Protein 3UBD (pdb70)

CATH classification: 3.30.200.20 (+1 more: 1.10.510.10)

Radius of gyration: 19.1 Å; Cα contacts (8 Å, |Δi|>4): 519; chains: 1; bounding box: 52×41×41 Å

InterPro domains:
  IPR000719 Protein kinase domain [PF00069] (68-327)
  IPR000719 Protein kinase domain [PF00069] (422-679)
  IPR000719 Protein kinase domain [PS50011] (68-327)
  IPR000719 Protein kinase domain [PS50011] (422-679)
  IPR000719 Protein kinase domain [SM00220] (68-327)
  IPR000719 Protein kinase domain [SM00220] (422-679)
  IPR000961 AGC-kinase, C-terminal [PS51285] (328-397)
  IPR000961 AGC-kinase, C-terminal [SM00133] (328-389)
  IPR008271 Serine/threonine-protein kinase, active site [PS00108] (189-201)
  IPR008271 Serine/threonine-protein kinase, active site [PS00108] (535-547)
  IPR011009 Protein kinase-like domain superfamily [SSF56112] (66-390)
  IPR011009 Protein kinase-like domain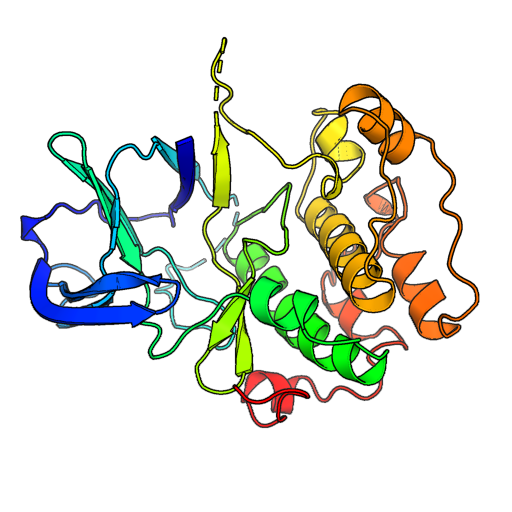 superfamily [SSF56112] (402-717)
  IPR016239 Ribosomal protein S6 kinase II [PIRSF000606] (6-738)
  IPR017441 Protein kinase, ATP binding site [PS00107] (74-100)
  IPR017441 Protein kinase, ATP binding site [PS00107] (428-451)
  IPR017892 Protein kinase, C-terminal [PF00433] (351-387)
  IPR041905 Ribosomal protein S6 kinase alpha-3, C-terminal catalytic domain [cd14176] (402-740)
  IPR041906 Ribosomal S6 kinase, N-terminal catalytic domain [cd05582] (72-388)

B-factor: mean 27.19, std 11.08, range [10.26, 72.31]

Sequence (287 aa):
EIAITHHVKEGHEKADPSQFELLKVLGQGSFGKVFLVKKISGSSDARQLYAMMKVLKKATLKVRDRVDILVEVNHPFIVKLHYAFQTEGKLYLILDFLRGGDLFTRLSKEVMMFTEEDVKFYLAELALALDHLHSLGIIYYRDLKPEENILLDEEGHIKLTDFGLSKEKKAYSFCCGTVEYMAPEVVNRRGHTQSADWWSFGVLMFEMLTGTLPFQGKDRKETMTMILKAKLGMPQFLSPEAQSLLRMMLFKRNPANRLGAGPDGVEEIKRHSFFSTIDWNKLYRREIHPPFKP

Secondary structure (DSSP, 8-state):
-EEEEEEEPTT-----GGGEEEEEEEE-GGG-EEEEEEE-SSTTTT-EEEEEEEESEEEEEEE----PPP---TTEE-EEEEEEETTEEEEEE---TT-EEHHHHHHH----HHHHHHHHHHHHHHHHHHHHTT---SS--GGGEEE-TTS-EEEESSEEEE-----S----GGG--HHHHHTS---THHHHHHHHHHHHHHHHSS-SS--SSHHHHHHHHHHPPP---TTS-HHHHHHHHHHT-SSGGGSTT-STTTHHHHHTSGGGTT--HHHHHTT-S--SS--

GO terms:
  GO:0106310 protein serine kinase activity (F, EXP)
  GO:0002224 toll-like receptor signaling pathway (P, IMP)
  GO:0032496 response to lipopolysaccharide (P, IMP)
  GO:0005515 protein binding (F, IPI)
  GO:0019901 protein kinase binding (F, IPI)
  GO:0004674 protein serine/threonine kinase activity (F, IDA)
  GO:0005654 nucleoplasm (C, TAS)

Nearest PDB structures (foldseek):
  3ubd-assembly1_A  TM=1.003E+00  e=1.188E-61  Mus musculus
  4gue-assembly1_A  TM=1.002E+00  e=1.844E-59  Mus musculus
  4el9-assembly1_A  TM=1.003E+00  e=3.989E-59  Mus musculus
  4l44-assembly1_A  TM=7.548E-01  e=3.518E-30  Homo sapiens
  4ejn-assembly1_A  TM=7.699E-01  e=1.570E-28  Homo sapiens

Foldseek 3Di:
DKEKEAAAFPVADADDPVQKAWDDWDQQVVLGIWTWIAGCDDPRHRDIWIKDKDAPYHYAYHYFPVPDDDDDFPAAKEFRYWDDDPRIIMTTIHDFHNKAFPVVVLVVDQDDLVQLLLQLLSVLVVLVVLVVSRDAAQADDSRQWMAGQQGHIYGYSMDMDDDVDDDSDDHDQLQGALVSLVVPDDGNLRVLLSSLQRSVCSNPVDGQQDDPDSVRSSVCNQDNDTDDDPVDDPQNSVLSVQSSDNPSCRHQLSDPVRSVSVCPGPSNVPDDSVCSSVVNDGRPDRD

Organism: Mus musculus (NCBI:txid10090)

Solvent-accessible surface area: 15047 Å² total; per-residue (Å²): 104,38,0,3,21,7,22,25,84,179,65,47,81,132,7,61,56,88,41,20,79,100,62,120,80,53,77,22,73,66,43,33,124,4,37,22,1,60,3,98,53,45,89,32,44,193,90,73,7,7,21,37,42,44,153,158,9,39,39,20,70,79,126,42,129,177,180,150,117,52,116,126,12,22,0,6,8,9,5,38,15,4,7,91,51,154,60,75,0,34,8,0,22,33,76,16,156,48,8,29,63,6,17,132,22,43,170,127,36,172,14,78,38,139,18,0,47,11,0,0,0,0,0,0,22,0,0,45,53,0,10,91,45,5,1,29,15,89,11,0,12,13,99,2,1,23,14,9,73,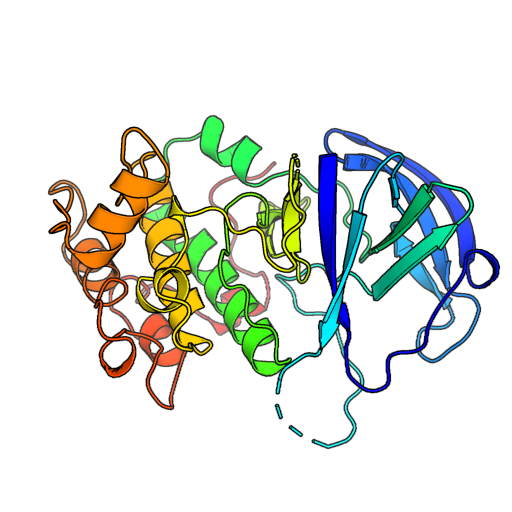84,0,6,0,30,0,3,5,15,16,43,15,164,93,246,167,106,126,85,66,37,7,49,8,28,14,9,0,6,16,8,10,69,168,202,49,57,80,74,8,0,0,4,1,0,0,0,0,2,0,7,47,15,13,34,66,78,44,14,4,85,13,184,85,119,171,67,1,53,70,47,0,61,162,25,194,47,64,34,30,149,145,6,32,102,69,0,27,17,0,0,123,70,0,19,85,80,78,42,84,96,3,28,7,36,25,149,79,17,11,52,51,0,39,159,19,61,1,1,89,105,26,64,41,106,80,0,106,131,70,84,46,143,18,52,61,157,123

Structure (mmCIF, N/CA/C/O backbone):
data_3UBD
#
_entry.id   3UBD
#
_cell.length_a   98.446
_cell.length_b   40.700
_cell.length_c   83.354
_cell.angle_alpha   90.00
_cell.angle_beta   114.54
_cell.angle_gamma   90.00
#
_symmetry.space_group_name_H-M   'C 1 2 1'
#
loop_
_entity.id
_entity.type
_entity.pdbx_description
1 polymer 'Ribosomal protein S6 kinase alpha-3'
2 non-polymer '5,7-dihydroxy-2-(4-hydroxyphenyl)-4-oxo-4H-chromen-3-yl 3,4-di-O-acetyl-6-deoxy-alpha-L-mannopyranoside'
3 water water
#
loop_
_atom_site.group_PDB
_atom_site.id
_atom_site.type_symbol
_atom_site.label_atom_id
_atom_site.label_alt_id
_atom_site.label_comp_id
_atom_site.label_asym_id
_atom_site.label_entity_id
_atom_site.label_seq_id
_atom_site.pdbx_PDB_ins_code
_atom_site.Cartn_x
_atom_site.Cartn_y
_atom_site.Cartn_z
_atom_site.occupancy
_atom_site.B_iso_or_equiv
_atom_site.auth_seq_id
_atom_site.auth_comp_id
_atom_site.auth_asym_id
_atom_site.auth_atom_id
_atom_site.pdbx_PDB_model_num
ATOM 1 N N . GLU A 1 7 ? 23.767 14.201 3.483 1.00 54.37 49 GLU A N 1
ATOM 2 C CA . GLU A 1 7 ? 25.144 14.514 3.843 1.00 43.64 49 GLU A CA 1
ATOM 3 C C . GLU A 1 7 ? 25.444 14.067 5.266 1.00 44.65 49 GLU A C 1
ATOM 4 O O . GLU A 1 7 ? 24.589 14.157 6.147 1.00 45.01 49 GLU A O 1
ATOM 10 N N . ILE A 1 8 ? 26.660 13.587 5.494 1.00 33.72 50 ILE A N 1
ATOM 11 C CA . ILE A 1 8 ? 27.015 13.085 6.813 1.00 32.93 50 ILE A CA 1
ATOM 12 C C . ILE A 1 8 ? 27.616 14.174 7.694 1.00 30.98 50 ILE A C 1
ATOM 13 O O . ILE A 1 8 ? 28.321 15.066 7.220 1.00 31.57 50 ILE A O 1
ATOM 18 N N . ALA A 1 9 ? 27.316 14.090 8.984 1.00 24.02 51 ALA A N 1
ATOM 19 C CA . ALA A 1 9 ? 27.946 14.942 9.974 1.00 24.24 51 ALA A CA 1
ATOM 20 C C . ALA A 1 9 ? 28.653 14.034 10.958 1.00 21.44 51 ALA A C 1
ATOM 21 O O . ALA A 1 9 ? 28.066 13.077 11.454 1.00 23.05 51 ALA A O 1
ATOM 23 N N . ILE A 1 10 ? 29.924 14.327 11.213 1.00 18.36 52 ILE A N 1
ATOM 24 C CA . ILE A 1 10 ? 30.691 13.605 12.218 1.00 18.93 52 ILE A CA 1
ATOM 25 C C . ILE A 1 10 ? 30.800 14.470 13.458 1.00 21.77 52 ILE A C 1
ATOM 26 O O . ILE A 1 10 ? 31.192 15.633 13.363 1.00 21.33 52 ILE A O 1
ATOM 31 N N . THR A 1 11 ? 30.459 13.920 14.619 1.00 18.79 53 THR A N 1
ATOM 32 C CA . THR A 1 11 ? 30.619 14.667 15.869 1.00 17.88 53 THR A CA 1
ATOM 33 C C . THR A 1 11 ? 31.808 14.163 16.688 1.00 19.01 53 THR A C 1
ATOM 34 O O . THR A 1 11 ? 31.833 13.014 17.150 1.00 19.45 53 THR A O 1
ATOM 38 N N . HIS A 1 12 ? 32.793 15.039 16.841 1.00 17.04 54 HIS A N 1
ATOM 39 C CA . HIS A 1 12 ? 34.006 14.734 17.575 1.00 18.18 54 HIS A CA 1
ATOM 40 C C . HIS A 1 12 ? 33.909 15.281 19.003 1.00 20.42 54 HIS A C 1
ATOM 41 O O . HIS A 1 12 ? 33.822 16.497 19.220 1.00 18.90 54 HIS A O 1
ATOM 48 N N . HIS A 1 13 ? 33.894 14.378 19.982 1.00 16.77 55 HIS A N 1
ATOM 49 C CA . HIS A 1 13 ? 33.920 14.777 21.380 1.00 17.54 55 HIS A CA 1
ATOM 50 C C . HIS A 1 13 ? 35.378 14.938 21.7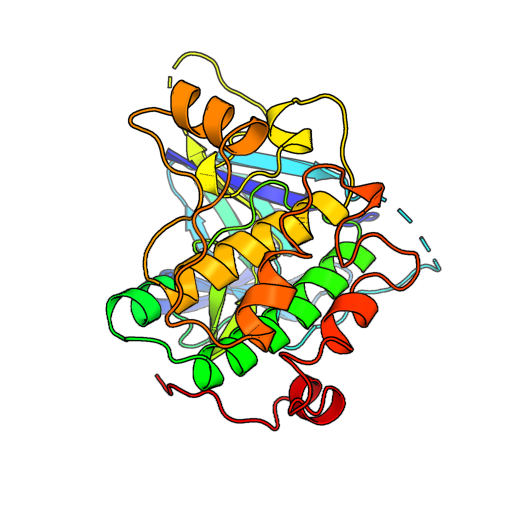87 1.00 18.74 55 HIS A C 1
ATOM 51 O O . HIS A 1 13 ? 36.063 13.954 22.057 1.00 18.99 55 HIS A O 1
ATOM 58 N N . VAL A 1 14 ? 35.873 16.175 21.805 1.00 20.45 56 VAL A N 1
ATOM 59 C CA . VAL A 1 14 ? 37.305 16.362 22.032 1.00 22.01 56 VAL A CA 1
ATOM 60 C C . VAL A 1 14 ? 37.672 16.242 23.502 1.00 22.35 56 VAL A C 1
ATOM 61 O O . VAL A 1 14 ? 36.997 16.794 24.375 1.00 23.67 56 VAL A O 1
ATOM 65 N N . LYS A 1 15 ? 38.732 15.484 23.766 1.00 28.02 57 LYS A N 1
ATOM 66 C CA . LYS A 1 15 ? 39.224 15.319 25.124 1.00 29.39 57 LYS A CA 1
ATOM 67 C C . LYS A 1 15 ? 39.908 16.601 25.564 1.00 33.40 57 LYS A C 1
ATOM 68 O O . LYS A 1 15 ? 40.506 17.303 24.747 1.00 33.57 57 LYS A O 1
ATOM 74 N N . GLU A 1 16 ? 39.806 16.923 26.850 1.00 42.41 58 GLU A N 1
ATOM 75 C CA . GLU A 1 16 ? 40.473 18.110 27.372 1.00 46.93 58 GLU A CA 1
ATOM 76 C C . GLU A 1 16 ? 41.976 18.005 27.124 1.00 42.38 58 GLU A C 1
ATOM 77 O O . GLU A 1 16 ? 42.560 16.928 27.252 1.00 37.18 58 GLU A O 1
ATOM 83 N N . GLY A 1 17 ? 42.595 19.122 26.758 1.00 41.99 59 GLY A N 1
ATOM 84 C CA . GLY A 1 17 ? 44.011 19.120 26.436 1.00 45.99 59 GLY A CA 1
ATOM 85 C C . GLY A 1 17 ? 44.285 18.501 25.075 1.00 43.47 59 GLY A C 1
ATOM 86 O O . GLY A 1 17 ? 45.408 18.094 24.771 1.00 38.56 59 GLY A O 1
ATOM 87 N N . HIS A 1 18 ? 43.244 18.424 24.254 1.00 39.06 60 HIS A N 1
ATOM 88 C CA . HIS A 1 18 ? 43.380 17.937 22.889 1.00 34.68 60 HIS A CA 1
ATOM 89 C C . HIS A 1 18 ? 44.432 18.745 22.135 1.00 32.98 60 HIS A C 1
ATOM 90 O O . HIS A 1 18 ? 44.504 19.964 22.281 1.00 35.90 60 HIS A O 1
ATOM 97 N N . GLU A 1 19 ? 45.246 18.058 21.338 1.00 35.29 61 GLU A N 1
ATOM 98 C CA . GLU A 1 19 ? 46.265 18.709 20.517 1.00 35.66 61 GLU A CA 1
ATOM 99 C C . GLU A 1 19 ? 45.810 18.757 19.057 1.00 34.39 61 GLU A C 1
ATOM 100 O O . GLU A 1 19 ? 45.867 17.753 18.350 1.00 31.74 61 GLU A O 1
ATOM 106 N N . LYS A 1 20 ? 45.353 19.925 18.609 1.00 34.01 62 LYS A N 1
ATOM 107 C CA . LYS A 1 20 ? 44.829 20.077 17.252 1.00 39.48 62 LYS A CA 1
ATOM 108 C C . LYS A 1 20 ? 45.816 19.570 16.201 1.00 39.08 62 LYS A C 1
ATOM 109 O O . LYS A 1 20 ? 47.030 19.679 16.374 1.00 37.19 62 LYS A O 1
ATOM 115 N N . ALA A 1 21 ? 45.291 19.011 15.113 1.00 34.88 63 ALA A N 1
ATOM 116 C CA . ALA A 1 21 ? 46.137 18.417 14.083 1.00 33.20 63 ALA A CA 1
ATOM 117 C C . ALA A 1 21 ? 45.862 18.949 12.672 1.00 34.77 63 ALA A C 1
ATOM 118 O O . ALA A 1 21 ? 44.884 19.663 12.430 1.00 33.79 63 ALA A O 1
ATOM 120 N N . ASP A 1 22 ? 46.744 18.585 11.750 1.00 36.24 64 ASP A N 1
ATOM 121 C CA . ASP A 1 22 ? 46.574 18.900 10.338 1.00 34.98 64 ASP A CA 1
ATOM 122 C C . ASP A 1 22 ? 47.313 17.858 9.507 1.00 34.03 64 ASP A C 1
ATOM 123 O O . ASP A 1 22 ? 48.082 17.061 10.051 1.00 29.10 64 ASP A O 1
ATOM 128 N N . PRO A 1 23 ? 47.080 17.857 8.186 1.00 36.01 65 PRO A N 1
ATOM 129 C CA . PRO A 1 23 ? 47.615 16.817 7.299 1.00 31.57 65 PRO A CA 1
ATOM 130 C C . PRO A 1 23 ? 49.121 16.596 7.434 1.00 30.68 65 PRO A C 1
ATOM 131 O O . PRO A 1 23 ? 49.598 15.501 7.132 1.00 35.51 65 PRO A O 1
ATOM 135 N N . SER A 1 24 ? 49.857 17.609 7.885 1.00 37.48 66 SER A N 1
ATOM 136 C CA . SER A 1 24 ? 51.317 17.522 7.938 1.00 41.27 66 SER A CA 1
ATOM 137 C C . SER A 1 24 ? 51.848 16.790 9.167 1.00 40.11 66 SER A C 1
ATOM 138 O O . SER A 1 24 ? 53.043 16.525 9.267 1.00 34.05 66 SER A O 1
ATOM 141 N N . GLN A 1 25 ? 50.967 16.466 10.105 1.00 37.29 67 GLN A N 1
ATOM 142 C CA . GLN A 1 25 ? 51.390 15.724 11.285 1.00 29.34 67 GLN A CA 1
ATOM 143 C C . GLN A 1 25 ? 51.355 14.208 11.051 1.00 31.66 67 GLN A C 1
ATOM 144 O O . GLN A 1 25 ? 51.588 13.431 11.976 1.00 29.93 67 GLN A O 1
ATOM 150 N N . PHE A 1 26 ? 51.079 13.795 9.815 1.00 32.20 68 PHE A N 1
ATOM 151 C CA . PHE A 1 26 ? 50.903 12.374 9.505 1.00 32.81 68 PHE A CA 1
ATOM 152 C C . PHE A 1 26 ? 51.711 11.879 8.307 1.00 32.80 68 PHE A C 1
ATOM 153 O O . PHE A 1 26 ? 51.692 12.482 7.235 1.00 41.33 68 PHE A O 1
ATOM 161 N N . GLU A 1 27 ? 52.416 10.770 8.505 1.00 28.04 69 GLU A N 1
ATOM 162 C CA . GLU A 1 27 ? 53.133 10.090 7.434 1.00 27.81 69 GLU A CA 1
ATOM 163 C C . GLU A 1 27 ? 52.279 8.982 6.820 1.00 29.90 69 GLU A C 1
ATOM 164 O O . GLU A 1 27 ? 51.802 8.093 7.526 1.00 26.88 69 GLU A O 1
ATOM 170 N N . LEU A 1 28 ? 52.090 9.033 5.506 1.00 31.10 70 LEU A N 1
ATOM 171 C CA . LEU A 1 28 ? 51.327 8.004 4.816 1.00 27.08 70 LEU A CA 1
ATOM 172 C C . LEU A 1 28 ? 52.107 6.699 4.702 1.00 31.68 70 LEU A C 1
ATOM 173 O O . LEU A 1 28 ? 53.222 6.687 4.175 1.00 33.49 70 LEU A O 1
ATOM 178 N N . LEU A 1 29 ? 51.516 5.600 5.171 1.00 28.51 71 LEU A N 1
ATOM 179 C CA . LEU A 1 29 ? 52.185 4.296 5.146 1.00 24.28 71 LEU A CA 1
ATOM 180 C C . LEU A 1 29 ? 51.623 3.321 4.118 1.00 27.28 71 LEU A C 1
ATOM 181 O O . LEU A 1 29 ? 52.372 2.623 3.436 1.00 28.46 71 LEU A O 1
ATOM 186 N N . LYS A 1 30 ? 50.299 3.248 4.038 1.00 25.64 72 LYS A N 1
ATOM 187 C CA . LYS A 1 30 ? 49.650 2.273 3.180 1.00 22.98 72 LYS A CA 1
ATOM 188 C C . LYS A 1 30 ? 48.276 2.764 2.751 1.00 27.39 72 LYS A C 1
ATOM 189 O O . LYS A 1 30 ? 47.670 3.605 3.416 1.00 24.40 72 LYS A O 1
ATOM 195 N N . VAL A 1 31 ? 47.802 2.243 1.623 1.00 24.81 73 VAL A N 1
ATOM 196 C CA . VAL A 1 31 ? 46.434 2.469 1.184 1.00 25.42 73 VAL A CA 1
ATOM 197 C C . VAL A 1 31 ? 45.717 1.130 1.167 1.00 36.31 73 VAL A C 1
ATOM 198 O O . VAL A 1 31 ? 46.178 0.175 0.536 1.00 36.00 73 VAL A O 1
ATOM 202 N N . LEU A 1 32 ? 44.589 1.054 1.861 1.00 30.94 74 LEU A N 1
ATOM 203 C CA . LEU A 1 32 ? 43.868 -0.206 1.972 1.00 29.16 74 LEU A CA 1
ATOM 204 C C . LEU A 1 32 ? 42.426 -0.083 1.495 1.00 34.93 74 LEU A C 1
ATOM 205 O O . LEU A 1 32 ? 41.791 0.963 1.646 1.00 31.69 74 LEU A O 1
ATOM 210 N N . GLY A 1 33 ? 41.915 -1.160 0.912 1.00 34.94 75 GLY A N 1
ATOM 211 C CA . GLY A 1 33 ? 40.495 -1.270 0.639 1.00 34.02 75 GLY A CA 1
ATOM 212 C C . GLY A 1 33 ? 39.872 -2.068 1.770 1.00 38.80 75 GLY A C 1
ATOM 213 O O . GLY A 1 33 ? 40.169 -3.252 1.934 1.00 44.39 75 GLY A O 1
ATOM 214 N N . GLN A 1 34 ? 39.028 -1.419 2.567 1.00 35.19 76 GLN A N 1
ATOM 215 C CA . GLN A 1 34 ? 38.438 -2.073 3.735 1.00 30.07 76 GLN A CA 1
ATOM 216 C C . GLN A 1 34 ? 36.941 -2.343 3.579 1.00 39.54 76 GLN A C 1
ATOM 217 O O . GLN A 1 34 ? 36.126 -1.949 4.421 1.00 32.94 76 GLN A O 1
ATOM 223 N N . GLY A 1 35 ? 36.589 -3.025 2.496 1.00 37.77 77 GLY A N 1
ATOM 224 C CA . GLY A 1 35 ? 35.210 -3.383 2.230 1.00 34.12 77 GLY A CA 1
ATOM 225 C C . GLY A 1 35 ? 34.217 -2.272 2.501 1.00 31.35 77 GLY A C 1
ATOM 226 O O . GLY A 1 35 ? 34.153 -1.276 1.770 1.00 37.68 77 GLY A O 1
ATOM 227 N N . SER A 1 36 ? 33.445 -2.441 3.572 1.00 42.31 78 SER A N 1
ATOM 228 C CA . SER A 1 36 ? 32.361 -1.520 3.892 1.00 40.42 78 SER A CA 1
ATOM 229 C C . SER A 1 36 ? 32.886 -0.164 4.352 1.00 34.14 78 SER A C 1
ATOM 230 O O . SER A 1 36 ? 32.165 0.834 4.325 1.00 43.37 78 SER A O 1
ATOM 233 N N . PHE A 1 37 ? 34.148 -0.126 4.761 1.00 32.96 79 PHE A N 1
ATOM 234 C CA . PHE A 1 37 ? 34.749 1.126 5.192 1.00 27.12 79 PHE A CA 1
ATOM 235 C C . PHE A 1 37 ? 35.277 1.937 4.015 1.00 20.53 79 PHE A C 1
ATOM 236 O O . PHE A 1 37 ? 35.651 3.102 4.173 1.00 24.80 79 PHE A O 1
ATOM 244 N N . GLY A 1 38 ? 35.336 1.315 2.842 1.00 27.61 80 GLY A N 1
ATOM 245 C CA . GLY A 1 38 ? 35.912 1.975 1.685 1.00 28.62 80 GLY A CA 1
ATOM 246 C C . GLY A 1 38 ? 37.417 2.155 1.799 1.00 22.56 80 GLY A C 1
ATOM 247 O O . GLY A 1 38 ? 38.114 1.366 2.445 1.00 26.12 80 GLY A O 1
ATOM 248 N N . LYS A 1 39 ? 37.918 3.205 1.155 1.00 22.20 81 LYS A N 1
ATOM 249 C CA . LYS A 1 39 ? 39.346 3.479 1.084 1.00 21.68 81 LYS A CA 1
ATOM 250 C C . LYS A 1 39 ? 39.873 4.000 2.421 1.00 20.67 81 LYS A C 1
ATOM 251 O O . LYS A 1 39 ? 39.422 5.033 2.903 1.00 22.13 81 LYS A O 1
ATOM 257 N N . VAL A 1 40 ? 40.831 3.288 3.003 1.00 19.01 82 VAL A N 1
ATOM 258 C CA . VAL A 1 40 ? 41.396 3.706 4.282 1.00 21.74 82 VAL A CA 1
ATOM 259 C C . VAL A 1 40 ? 42.900 3.859 4.145 1.00 20.04 82 VAL A C 1
ATOM 260 O O . VAL A 1 40 ? 43.564 2.973 3.625 1.00 22.74 82 VAL A O 1
ATOM 264 N N . PHE A 1 41 ? 43.433 4.988 4.602 1.00 19.53 83 PHE A N 1
ATOM 265 C CA . PHE A 1 41 ? 44.878 5.172 4.626 1.00 23.01 83 PHE A CA 1
ATOM 266 C C . PHE A 1 41 ? 45.440 4.787 5.984 1.00 23.14 83 PHE A C 1
ATOM 267 O O . PHE A 1 41 ? 44.914 5.204 7.012 1.00 28.10 83 PHE A O 1
ATOM 275 N N . LEU A 1 42 ? 46.499 3.984 5.998 1.00 20.62 84 LEU A N 1
ATOM 276 C CA . LEU A 1 42 ? 47.215 3.737 7.242 1.00 22.24 84 LEU A CA 1
ATOM 277 C C . LEU A 1 42 ? 48.286 4.810 7.360 1.00 23.21 84 LEU A C 1
ATOM 278 O O . LEU A 1 42 ? 49.098 4.985 6.448 1.00 24.74 84 LEU A O 1
ATOM 283 N N . VAL A 1 43 ? 48.286 5.536 8.472 1.00 19.45 85 VAL A N 1
ATOM 284 C CA . VAL A 1 43 ? 49.188 6.670 8.645 1.00 19.90 85 VAL A CA 1
ATOM 285 C C . VAL A 1 43 ? 49.933 6.592 9.972 1.00 24.95 85 VAL A C 1
ATOM 286 O O . VAL A 1 43 ? 49.506 5.899 10.896 1.00 24.22 85 VAL A O 1
ATOM 290 N N . LYS A 1 44 ? 51.049 7.307 10.060 1.00 22.77 86 LYS A N 1
ATOM 291 C CA . LYS A 1 44 ? 51.800 7.380 11.309 1.00 23.01 86 LYS A CA 1
ATOM 292 C C . LYS A 1 44 ? 51.852 8.809 11.832 1.00 25.58 86 LYS A C 1
ATOM 293 O O . LYS A 1 44 ? 52.214 9.730 11.108 1.00 27.80 86 LYS A O 1
ATOM 299 N N . LYS A 1 45 ? 51.476 8.996 13.094 1.00 24.26 87 LYS A N 1
ATOM 300 C CA . LYS A 1 45 ? 51.524 10.314 13.711 1.00 20.46 87 LYS A CA 1
ATOM 301 C C . LYS A 1 45 ? 52.987 10.714 13.866 1.00 24.48 87 LYS A C 1
ATOM 302 O O . LYS A 1 45 ? 53.799 9.936 14.364 1.00 26.48 87 LYS A O 1
ATOM 308 N N . ILE A 1 46 ? 53.319 11.927 13.444 1.00 26.91 88 ILE A N 1
ATOM 309 C CA . ILE A 1 46 ? 54.712 12.363 13.473 1.00 29.52 88 ILE A CA 1
ATOM 310 C C . ILE A 1 46 ? 55.099 13.002 14.798 1.00 30.27 88 ILE A C 1
ATOM 311 O O . ILE A 1 46 ? 56.149 12.682 15.358 1.00 33.20 88 ILE A O 1
ATOM 316 N N . SER A 1 47 ? 54.248 13.887 15.304 1.00 27.93 89 SER A N 1
ATOM 317 C CA . SER A 1 47 ? 54.566 14.643 16.514 1.00 32.37 89 SER A CA 1
ATOM 318 C C . SER A 1 47 ? 53.548 14.468 17.645 1.00 36.84 89 SER A C 1
ATOM 319 O O . SER A 1 47 ? 52.507 13.828 17.473 1.00 32.25 89 SER A O 1
ATOM 322 N N . GLY A 1 48 ? 53.865 15.034 18.806 1.00 27.69 90 GLY A N 1
ATOM 323 C CA . GLY A 1 48 ? 52.932 15.071 19.918 1.00 26.44 90 GLY A CA 1
ATOM 324 C C . GLY A 1 48 ? 52.993 13.888 20.866 1.00 25.19 90 GLY A C 1
ATOM 325 O O . GLY A 1 48 ? 53.865 13.021 20.764 1.00 25.75 90 GLY A O 1
ATOM 326 N N . SER A 1 49 ? 52.046 13.853 21.794 1.00 24.32 91 SER A N 1
ATOM 327 C CA A SER A 1 49 ? 51.985 12.803 22.806 0.47 26.04 91 SER A CA 1
ATOM 328 C CA B SER A 1 49 ? 52.006 12.804 22.803 0.53 26.03 91 SER A CA 1
ATOM 329 C C . SER A 1 49 ? 51.946 11.411 22.179 1.00 22.72 91 SER A C 1
ATOM 330 O O . SER A 1 49 ? 52.589 10.480 22.662 1.00 25.62 91 SER A O 1
ATOM 335 N N . ASP A 1 50 ? 51.176 11.270 21.103 1.00 24.50 92 ASP A N 1
ATOM 336 C CA . ASP A 1 50 ? 51.046 9.984 20.432 1.00 24.24 92 ASP A CA 1
ATOM 337 C C . ASP A 1 50 ? 51.988 9.824 19.233 1.00 28.18 92 ASP A C 1
ATOM 338 O O . ASP A 1 50 ? 51.717 9.047 18.317 1.00 24.72 92 ASP A O 1
ATOM 343 N N . ALA A 1 51 ? 53.107 10.547 19.237 1.00 23.59 93 ALA A N 1
ATOM 344 C CA . ALA A 1 51 ? 54.068 10.409 18.145 1.00 24.31 93 ALA A CA 1
ATOM 345 C C . ALA A 1 51 ? 54.402 8.939 17.893 1.00 24.31 93 ALA A C 1
ATOM 346 O O . ALA A 1 51 ? 54.562 8.157 18.836 1.00 25.29 93 ALA A O 1
ATOM 348 N N . ARG A 1 52 ? 54.493 8.576 16.615 1.00 24.75 94 ARG A N 1
ATOM 349 C CA . ARG A 1 52 ? 54.795 7.212 16.172 1.00 24.91 94 ARG A CA 1
ATOM 350 C C . ARG A 1 52 ? 53.604 6.249 16.171 1.00 22.39 94 ARG A C 1
ATOM 351 O O . ARG A 1 52 ? 53.716 5.128 15.678 1.00 25.75 94 ARG A O 1
ATOM 359 N N . GLN A 1 53 ? 52.476 6.675 16.732 1.00 25.18 95 GLN A N 1
ATOM 360 C CA . GLN A 1 53 ? 51.281 5.830 16.737 1.00 23.79 95 GLN A CA 1
ATOM 361 C C . GLN A 1 53 ? 50.738 5.642 15.318 1.00 21.11 95 GLN A C 1
ATOM 362 O O . GLN A 1 53 ? 50.656 6.600 14.546 1.00 22.88 95 GLN A O 1
ATOM 368 N N . LEU A 1 54 ? 50.359 4.410 14.985 1.00 19.77 96 LEU A N 1
ATOM 369 C CA . LEU A 1 54 ? 49.695 4.138 13.717 1.00 21.78 96 LEU A CA 1
ATOM 370 C C . LEU A 1 54 ? 48.197 4.377 13.859 1.00 20.56 96 LEU A C 1
ATOM 371 O O . LEU A 1 54 ? 47.602 4.027 14.876 1.00 20.94 96 LEU A O 1
ATOM 376 N N . TYR A 1 55 ? 47.597 4.956 12.825 1.00 18.05 97 TYR A N 1
ATOM 377 C CA . TYR A 1 55 ? 46.166 5.227 12.815 1.00 18.07 97 TYR A CA 1
ATOM 378 C C . TYR A 1 55 ? 45.579 4.925 11.445 1.00 21.19 97 TYR A C 1
ATOM 379 O O . TYR A 1 55 ? 46.291 4.874 10.443 1.00 22.17 97 TYR A O 1
ATOM 388 N N . ALA A 1 56 ? 44.269 4.734 11.405 1.00 20.18 98 ALA A N 1
ATOM 389 C CA . ALA A 1 56 ? 43.549 4.739 10.143 1.00 17.43 98 ALA A CA 1
ATOM 390 C C . ALA A 1 56 ? 43.167 6.178 9.814 1.00 17.33 98 ALA A C 1
ATOM 391 O O . ALA A 1 56 ? 42.861 6.969 10.699 1.00 18.59 98 ALA A O 1
ATOM 393 N N . MET A 1 57 ? 43.201 6.536 8.537 1.00 17.85 99 MET A N 1
ATOM 394 C CA A MET A 1 57 ? 42.735 7.852 8.125 0.44 18.49 99 MET A CA 1
ATOM 395 C CA B MET A 1 57 ? 42.751 7.854 8.115 0.56 18.50 99 MET A CA 1
ATOM 396 C C . MET A 1 57 ? 41.689 7.725 7.031 1.00 18.52 99 MET A C 1
ATOM 397 O O . MET A 1 57 ? 41.888 7.012 6.049 1.00 20.95 99 MET A O 1
ATOM 406 N N . LYS A 1 58 ? 40.570 8.408 7.228 1.00 16.60 100 LYS A N 1
ATOM 407 C CA . LYS A 1 58 ? 39.510 8.483 6.231 1.00 19.39 100 LYS A CA 1
ATOM 408 C C . LYS A 1 58 ? 39.459 9.909 5.731 1.00 23.86 100 LYS A C 1
ATOM 409 O O . LYS A 1 58 ? 39.497 10.856 6.518 1.00 24.82 100 LYS A O 1
ATOM 415 N N . VAL A 1 59 ? 39.380 10.069 4.414 1.00 24.77 101 VAL A N 1
ATOM 416 C CA . VAL A 1 59 ? 39.194 11.387 3.830 1.00 26.77 101 VAL A CA 1
ATOM 417 C C . VAL A 1 59 ? 37.824 11.423 3.170 1.00 25.64 101 VAL A C 1
ATOM 418 O O . VAL A 1 59 ? 37.596 10.763 2.153 1.00 31.93 101 VAL A O 1
ATOM 422 N N . LEU A 1 60 ? 36.911 12.180 3.765 1.00 23.46 102 LEU A N 1
ATOM 423 C CA . LEU A 1 60 ? 35.534 12.240 3.301 1.00 26.97 102 LEU A CA 1
ATOM 424 C C . LEU A 1 60 ? 35.292 13.501 2.483 1.00 30.39 102 LEU A C 1
ATOM 425 O O . LEU A 1 60 ? 35.660 14.605 2.896 1.00 29.84 102 LEU A O 1
ATOM 430 N N . LYS A 1 61 ? 34.679 13.333 1.317 1.00 34.64 103 LYS A N 1
ATOM 431 C CA . LYS A 1 61 ? 34.219 14.475 0.542 1.00 39.60 103 LYS A CA 1
ATOM 432 C C . LYS A 1 61 ? 32.829 14.834 1.035 1.00 32.77 103 LYS A C 1
ATOM 433 O O . LYS A 1 61 ? 32.045 13.953 1.390 1.00 44.92 103 LYS A O 1
ATOM 439 N N . LYS A 1 62 ? 32.520 16.122 1.065 1.00 42.22 104 LYS A N 1
ATOM 440 C CA . LYS A 1 62 ? 31.214 16.560 1.531 1.00 47.38 104 LYS A CA 1
ATOM 441 C C . LYS A 1 62 ? 30.848 15.853 2.833 1.00 49.07 104 LYS A C 1
ATOM 442 O O . LYS A 1 62 ? 30.062 14.902 2.848 1.00 43.04 104 LYS A O 1
ATOM 448 N N . ALA A 1 63 ? 31.447 16.310 3.926 1.00 46.12 105 ALA A N 1
ATOM 449 C CA . ALA A 1 63 ? 31.058 15.862 5.255 1.00 37.40 105 ALA A CA 1
ATOM 450 C C . ALA A 1 63 ? 31.179 17.045 6.185 1.00 35.19 105 ALA A C 1
ATOM 451 O O . ALA A 1 63 ? 32.069 17.876 6.024 1.00 41.98 105 ALA A O 1
ATOM 453 N N . THR A 1 64 ? 30.270 17.131 7.145 1.00 28.34 106 THR A N 1
ATOM 454 C CA . THR A 1 64 ? 30.287 18.212 8.113 1.00 26.82 106 THR A CA 1
ATOM 455 C C . THR A 1 64 ? 30.961 17.716 9.382 1.00 27.34 106 THR A C 1
ATOM 456 O O . THR A 1 64 ? 30.797 16.555 9.755 1.00 27.00 106 THR A O 1
ATOM 460 N N . LEU A 1 65 ? 31.731 18.592 10.018 1.00 23.33 107 LEU A N 1
ATOM 461 C CA . LEU A 1 65 ? 32.368 18.297 11.302 1.00 23.66 107 LEU A CA 1
ATOM 462 C C . LEU A 1 65 ? 31.727 19.118 12.404 1.00 25.83 107 LEU A C 1
ATOM 463 O O . LEU A 1 65 ? 31.567 20.331 12.274 1.00 26.13 107 LEU A O 1
ATOM 468 N N . LYS A 1 66 ? 31.359 18.452 13.492 1.00 20.59 108 LYS A N 1
ATOM 469 C CA . LYS A 1 66 ? 30.885 19.136 14.682 1.00 18.26 108 LYS A CA 1
ATOM 470 C C . LYS A 1 66 ? 31.833 18.760 15.811 1.00 23.44 108 LYS A C 1
ATOM 471 O O . LYS A 1 66 ? 32.189 17.592 15.954 1.00 24.49 108 LYS A O 1
ATOM 477 N N . VAL A 1 67 ? 32.269 19.745 16.589 1.00 19.89 109 VAL A N 1
ATOM 478 C CA . VAL A 1 67 ? 33.234 19.489 17.656 1.00 20.79 109 VAL A CA 1
ATOM 479 C C . VAL A 1 67 ? 32.600 19.873 18.979 1.00 26.51 109 VAL A C 1
ATOM 480 O O . VAL A 1 67 ? 32.135 21.006 19.147 1.00 23.51 109 VAL A O 1
ATOM 484 N N . ARG A 1 68 ? 32.578 18.927 19.918 1.00 23.42 110 ARG A N 1
ATOM 485 C CA . ARG A 1 68 ? 31.878 19.108 21.186 1.00 19.78 110 ARG A CA 1
ATOM 486 C C . ARG A 1 68 ? 32.796 18.845 22.369 1.00 23.47 110 ARG A C 1
ATOM 487 O O . ARG A 1 68 ? 33.692 18.010 22.277 1.00 23.10 110 ARG A O 1
ATOM 495 N N . ASP A 1 69 ? 32.564 19.544 23.478 1.00 20.49 111 ASP A N 1
ATOM 496 C CA . ASP A 1 69 ? 33.323 19.300 24.696 1.00 19.15 111 ASP A CA 1
ATOM 497 C C . ASP A 1 69 ? 32.771 18.132 25.492 1.00 22.11 111 ASP A C 1
ATOM 498 O O . ASP A 1 69 ? 31.572 17.868 25.501 1.00 25.35 111 ASP A O 1
ATOM 503 N N . ARG A 1 70 ? 33.667 17.445 26.177 1.00 23.04 112 ARG A N 1
ATOM 504 C CA . ARG A 1 70 ? 33.253 16.413 27.108 1.00 24.43 112 ARG A CA 1
ATOM 505 C C . ARG A 1 70 ? 32.844 17.067 28.421 1.00 26.42 112 ARG A C 1
ATOM 506 O O . ARG A 1 70 ? 33.217 18.206 28.695 1.00 27.59 112 ARG A O 1
ATOM 514 N N . VAL A 1 71 ? 32.050 16.367 29.220 1.00 21.20 113 VAL A N 1
ATOM 515 C CA . VAL A 1 71 ? 31.609 16.911 30.498 1.00 24.96 113 VAL A CA 1
ATOM 516 C C . VAL A 1 71 ? 32.612 16.629 31.611 1.00 34.56 113 VAL A C 1
ATOM 517 O O . VAL A 1 71 ? 33.491 15.779 31.468 1.00 36.45 113 VAL A O 1
ATOM 521 N N . ASP A 1 78 ? 43.005 14.390 38.159 1.00 41.75 120 ASP A N 1
ATOM 522 C CA . ASP A 1 78 ? 44.238 13.741 37.723 1.00 42.97 120 ASP A CA 1
ATOM 523 C C . ASP A 1 78 ? 44.498 13.925 36.225 1.00 43.64 120 ASP A C 1
ATOM 524 O O . ASP A 1 78 ? 43.589 13.794 35.407 1.00 41.94 120 ASP A O 1
ATOM 529 N N . ILE A 1 79 ? 45.745 14.234 35.878 1.00 41.82 121 ILE A N 1
ATOM 530 C CA . ILE A 1 79 ? 46.143 14.371 34.481 1.00 47.91 121 ILE A CA 1
ATOM 531 C C . ILE A 1 79 ? 46.416 12.997 33.881 1.00 49.47 121 ILE A C 1
ATOM 532 O O . ILE A 1 79 ? 47.529 12.477 33.978 1.00 50.89 121 ILE A O 1
ATOM 537 N N . LEU A 1 80 ? 45.397 12.412 33.262 1.00 43.86 122 LEU A N 1
ATOM 538 C CA . LEU A 1 80 ? 45.514 11.062 32.724 1.00 39.26 122 LEU A CA 1
ATOM 539 C C . LEU A 1 80 ? 45.815 11.067 31.228 1.00 39.79 122 LEU A C 1
ATOM 540 O O . LEU A 1 80 ? 45.306 11.905 30.485 1.00 45.24 122 LEU A O 1
ATOM 545 N N . VAL A 1 81 ? 46.647 10.125 30.796 1.00 35.55 123 VAL A N 1
ATOM 546 C CA . VAL A 1 81 ? 46.840 9.870 29.374 1.00 29.53 123 VAL A CA 1
ATOM 547 C C . VAL A 1 81 ? 45.954 8.687 29.002 1.00 33.84 123 VAL A C 1
ATOM 548 O O . VAL A 1 81 ? 45.976 7.667 29.684 1.00 30.58 123 VAL A O 1
ATOM 552 N N . GLU A 1 82 ? 45.170 8.815 27.933 1.00 25.83 124 GLU A N 1
ATOM 553 C CA . GLU A 1 82 ? 44.239 7.746 27.563 1.00 23.49 124 GLU A CA 1
ATOM 554 C C . GLU A 1 82 ? 44.929 6.484 27.056 1.00 26.41 124 GLU A C 1
ATOM 555 O O . GLU A 1 82 ? 45.955 6.556 26.379 1.00 30.83 124 GLU A O 1
ATOM 561 N N . VAL A 1 83 ? 44.349 5.334 27.393 1.00 25.44 125 VAL A N 1
ATOM 562 C CA . VAL A 1 83 ? 44.769 4.058 26.824 1.00 25.70 125 VAL A CA 1
ATOM 563 C C . VAL A 1 83 ? 43.582 3.371 26.143 1.00 20.86 125 VAL A C 1
ATOM 564 O O . VAL A 1 83 ? 42.431 3.776 26.302 1.00 21.90 125 VAL A O 1
ATOM 568 N N . ASN A 1 84 ? 43.866 2.351 25.349 1.00 19.54 126 ASN A N 1
ATOM 569 C CA . ASN A 1 84 ? 42.819 1.694 24.591 1.00 20.03 126 ASN A CA 1
ATOM 570 C C . ASN A 1 84 ? 41.820 0.983 25.503 1.00 17.10 126 ASN A C 1
ATOM 571 O O . ASN A 1 84 ? 42.157 0.570 26.618 1.00 21.22 126 ASN A O 1
ATOM 576 N N . HIS A 1 85 ? 40.584 0.891 25.029 1.00 16.27 127 HIS A N 1
ATOM 577 C CA . HIS A 1 85 ? 39.559 0.095 25.678 1.00 14.97 127 HIS A CA 1
ATOM 578 C C . HIS A 1 85 ? 39.187 -0.992 24.679 1.00 16.11 127 HIS A C 1
ATOM 579 O O . HIS A 1 85 ? 39.061 -0.724 23.476 1.00 16.12 127 HIS A O 1
ATOM 586 N N . PRO A 1 86 ? 38.990 -2.223 25.164 1.00 15.04 128 PRO A N 1
ATOM 587 C CA . PRO A 1 86 ? 38.788 -3.319 24.203 1.00 15.29 128 PRO A CA 1
ATOM 588 C C . PRO A 1 86 ? 37.554 -3.190 23.310 1.00 16.28 128 PRO A C 1
ATOM 589 O O . PRO A 1 86 ? 37.539 -3.839 22.255 1.00 17.05 128 PRO A O 1
ATOM 593 N N . PHE A 1 87 ? 36.546 -2.406 23.697 1.00 13.98 129 PHE A N 1
ATOM 594 C CA . PHE A 1 87 ? 35.291 -2.363 22.932 1.00 15.71 129 PHE A CA 1
ATOM 595 C C . PHE A 1 87 ? 34.923 -0.991 22.388 1.00 11.69 129 PHE A C 1
ATOM 596 O O . PHE A 1 87 ? 33.748 -0.698 22.149 1.00 12.43 129 PHE A O 1
ATOM 604 N N . ILE A 1 88 ? 35.947 -0.157 22.183 1.00 14.33 130 ILE A N 1
ATOM 605 C CA . ILE A 1 88 ? 35.767 1.189 21.662 1.00 13.43 130 ILE A CA 1
ATOM 606 C C . ILE A 1 88 ? 36.774 1.464 20.556 1.00 11.74 130 ILE A C 1
ATOM 607 O O . ILE A 1 88 ? 37.943 1.073 20.657 1.00 15.09 130 ILE A O 1
ATOM 612 N N . VAL A 1 89 ? 36.307 2.104 19.486 1.00 14.52 131 VAL A N 1
ATOM 613 C CA . VAL A 1 89 ? 37.224 2.752 18.551 1.00 15.56 131 VAL A CA 1
ATOM 614 C C . VAL A 1 89 ? 37.072 4.256 18.657 1.00 12.93 131 VAL A C 1
ATOM 615 O O . VAL A 1 89 ? 35.966 4.802 18.678 1.00 14.74 131 VAL A O 1
ATOM 619 N N . LYS A 1 90 ? 38.207 4.933 18.685 1.00 14.68 132 LYS A N 1
ATOM 620 C CA . LYS A 1 90 ? 38.236 6.366 18.919 1.00 14.88 132 LYS A CA 1
ATOM 621 C C . LYS A 1 90 ? 38.545 7.180 17.681 1.00 12.98 132 LYS A C 1
ATOM 622 O O . LYS A 1 90 ? 39.338 6.777 16.835 1.00 15.59 132 LYS A O 1
ATOM 628 N N . LEU A 1 91 ? 37.917 8.340 17.633 1.00 13.70 133 LEU A N 1
ATOM 629 C CA . LEU A 1 91 ? 38.287 9.413 16.705 1.00 15.36 133 LEU A CA 1
ATOM 630 C C . LEU A 1 91 ? 39.285 10.309 17.437 1.00 15.89 133 LEU A C 1
ATOM 631 O O . LEU A 1 91 ? 38.943 11.005 18.393 1.00 18.29 133 LEU A O 1
ATOM 636 N N . HIS A 1 92 ? 40.537 10.269 17.001 1.00 15.20 134 HIS A N 1
ATOM 637 C CA . HIS A 1 92 ? 41.602 11.004 17.674 1.00 16.75 134 HIS A CA 1
ATOM 638 C C . HIS A 1 92 ? 41.720 12.412 17.147 1.00 16.21 134 HIS A C 1
ATOM 639 O O . HIS A 1 92 ? 41.979 13.339 17.918 1.00 18.53 134 HIS A O 1
ATOM 646 N N . TYR A 1 93 ? 41.543 12.562 15.833 1.00 16.72 135 TYR A N 1
ATOM 647 C CA . TYR A 1 93 ? 41.610 13.874 15.197 1.00 17.79 135 TYR A CA 1
ATOM 648 C C . TYR A 1 93 ? 40.576 13.998 14.093 1.00 18.41 135 TYR A C 1
ATOM 649 O O . TYR A 1 93 ? 40.214 13.015 13.455 1.00 19.30 135 TYR A O 1
ATOM 658 N N . ALA A 1 94 ? 40.089 15.217 13.893 1.00 20.10 136 ALA A N 1
ATOM 659 C CA . ALA A 1 94 ? 39.185 15.502 12.793 1.00 19.35 136 ALA A CA 1
ATOM 660 C C . ALA A 1 94 ? 39.399 16.945 12.376 1.00 20.58 136 ALA A C 1
ATOM 661 O O . ALA A 1 94 ? 39.266 17.862 13.192 1.00 23.29 136 ALA A O 1
ATOM 663 N N . PHE A 1 95 ? 39.745 17.139 11.109 1.00 24.16 137 PHE A N 1
ATOM 664 C CA . PHE A 1 95 ? 40.073 18.470 10.617 1.00 26.32 137 PHE A CA 1
ATOM 665 C C . PHE A 1 95 ? 39.726 18.613 9.139 1.00 28.43 137 PHE A C 1
ATOM 666 O O . PHE A 1 95 ? 39.819 17.655 8.362 1.00 25.09 137 PHE A O 1
ATOM 674 N N . GLN A 1 96 ? 39.313 19.821 8.766 1.00 34.29 138 GLN A N 1
ATOM 675 C CA . GLN A 1 96 ? 38.884 20.119 7.405 1.00 34.42 138 GLN A CA 1
ATOM 676 C C . GLN A 1 96 ? 40.008 20.773 6.594 1.00 37.46 138 GLN A C 1
ATOM 677 O O . GLN A 1 96 ? 40.736 21.625 7.101 1.00 38.48 138 GLN A O 1
ATOM 683 N N . THR A 1 97 ? 40.142 20.366 5.337 1.00 33.85 139 THR A N 1
ATOM 684 C CA . THR A 1 97 ? 41.158 20.920 4.442 1.00 42.47 139 THR A CA 1
ATOM 685 C C . THR A 1 97 ? 40.692 20.876 2.995 1.00 45.20 139 THR A C 1
ATOM 686 O O . THR A 1 97 ? 40.480 19.795 2.439 1.00 46.83 139 THR A O 1
ATOM 690 N N . GLU A 1 98 ? 40.541 22.050 2.386 1.00 53.05 140 GLU A N 1
ATOM 691 C CA . GLU A 1 98 ? 40.138 22.152 0.982 1.00 50.10 140 GLU A CA 1
ATOM 692 C C . GLU A 1 98 ? 38.938 21.266 0.654 1.00 42.70 140 GLU A C 1
ATOM 693 O O . GLU A 1 98 ? 39.022 20.375 -0.193 1.00 43.57 140 GLU A O 1
ATOM 699 N N . GLY A 1 99 ? 37.823 21.512 1.337 1.00 42.93 141 GLY A N 1
ATOM 700 C CA . GLY A 1 99 ? 36.584 20.802 1.071 1.00 38.94 141 GLY A CA 1
ATOM 701 C C . GLY A 1 99 ? 36.546 19.346 1.512 1.00 42.28 141 GLY A C 1
ATOM 702 O O . GLY A 1 99 ? 35.586 18.632 1.220 1.00 41.32 141 GLY A O 1
ATOM 703 N N . LYS A 1 100 ? 37.584 18.899 2.213 1.00 37.86 142 LYS A N 1
ATOM 704 C CA . LYS A 1 100 ? 37.670 17.503 2.634 1.00 34.21 142 LYS A CA 1
ATOM 705 C C . LYS A 1 100 ? 37.747 17.373 4.153 1.00 27.84 142 LYS A C 1
ATOM 706 O O . LYS A 1 100 ? 38.432 18.149 4.814 1.00 30.96 142 LYS A O 1
ATOM 712 N N . LEU A 1 101 ? 37.047 16.381 4.695 1.00 29.41 143 LEU A N 1
ATOM 713 C CA . LEU A 1 101 ? 37.100 16.103 6.130 1.00 27.44 143 LEU A CA 1
ATOM 714 C C . LEU A 1 101 ? 38.013 14.908 6.382 1.00 22.45 143 LEU A C 1
ATOM 715 O O . LEU A 1 101 ? 37.766 13.818 5.877 1.00 22.25 143 LEU A O 1
ATOM 720 N N . TYR A 1 102 ? 39.073 15.135 7.149 1.00 22.97 144 TYR A N 1
ATOM 721 C CA . TYR A 1 102 ? 40.026 14.098 7.500 1.00 22.11 144 TYR A CA 1
ATOM 722 C C . TYR A 1 102 ? 39.655 13.546 8.867 1.00 22.53 144 TYR A C 1
ATOM 723 O O . TYR A 1 102 ? 39.489 14.309 9.816 1.00 21.83 144 TYR A O 1
ATOM 732 N N . LEU A 1 103 ? 39.509 12.228 8.956 1.00 18.22 145 LEU A N 1
ATOM 733 C CA . LEU A 1 103 ? 39.286 11.574 10.247 1.00 16.26 145 LEU A CA 1
ATOM 734 C C . LEU A 1 103 ? 40.457 10.666 10.562 1.00 14.81 145 LEU A C 1
ATOM 735 O O . LEU A 1 103 ? 40.843 9.826 9.747 1.00 18.76 145 LEU A O 1
ATOM 740 N N . ILE A 1 104 ? 41.021 10.828 11.758 1.00 15.07 146 ILE A N 1
ATOM 741 C CA . ILE A 1 104 ? 42.108 9.971 12.212 1.00 15.66 146 ILE A CA 1
ATOM 742 C C . ILE A 1 104 ? 41.545 9.078 13.309 1.00 15.15 146 ILE A C 1
ATOM 743 O O . ILE A 1 104 ? 41.127 9.566 14.363 1.00 16.17 146 ILE A O 1
ATOM 748 N N . LEU A 1 105 ? 41.532 7.779 13.042 1.00 15.36 147 LEU A N 1
ATOM 749 C CA . LEU A 1 105 ? 40.811 6.815 13.873 1.00 14.79 147 LEU A CA 1
ATOM 750 C C . LEU A 1 105 ? 41.713 5.676 14.303 1.00 15.05 147 LEU A C 1
ATOM 751 O O . LEU A 1 105 ? 42.729 5.402 13.669 1.00 15.72 147 LEU A O 1
ATOM 756 N N . ASP A 1 106 ? 41.323 4.966 15.360 1.00 14.20 148 ASP A N 1
ATOM 757 C CA . ASP A 1 106 ? 41.983 3.701 15.661 1.00 13.89 148 ASP A CA 1
ATOM 758 C C . ASP A 1 106 ? 41.962 2.819 14.408 1.00 14.63 148 ASP A C 1
ATOM 759 O O . ASP A 1 106 ? 40.927 2.674 13.760 1.00 17.00 148 ASP A O 1
ATOM 764 N N . PHE A 1 107 ? 43.087 2.204 14.080 1.00 16.48 149 PHE A N 1
ATOM 765 C CA . PHE A 1 107 ? 43.094 1.246 12.986 1.00 18.27 149 PHE A CA 1
ATOM 766 C C . PHE A 1 107 ? 42.209 0.063 13.361 1.00 18.34 149 PHE A C 1
ATOM 767 O O . PHE A 1 107 ? 42.341 -0.486 14.456 1.00 20.22 149 PHE A O 1
ATOM 775 N N . LEU A 1 108 ? 41.304 -0.315 12.460 1.00 18.18 150 LEU A N 1
ATOM 776 C CA . LEU A 1 108 ? 40.386 -1.424 12.713 1.00 18.47 150 LEU A CA 1
ATOM 777 C C . LEU A 1 108 ? 40.433 -2.401 11.546 1.00 20.46 150 LEU A C 1
ATOM 778 O O . LEU A 1 108 ? 39.617 -2.319 10.627 1.00 25.67 150 LEU A O 1
ATOM 783 N N . ARG A 1 109 ? 41.385 -3.327 11.593 1.00 24.46 151 ARG A N 1
ATOM 784 C CA . ARG A 1 109 ? 41.586 -4.280 10.504 1.00 27.56 151 ARG A CA 1
ATOM 785 C C . ARG A 1 109 ? 40.371 -5.176 10.315 1.00 23.74 151 ARG A C 1
ATOM 786 O O . ARG A 1 109 ? 39.897 -5.796 11.257 1.00 27.15 151 ARG A O 1
ATOM 794 N N . GLY A 1 110 ? 39.869 -5.246 9.089 1.00 26.63 152 GLY A N 1
ATOM 795 C CA . GLY A 1 110 ? 38.736 -6.102 8.795 1.00 25.16 152 GLY A CA 1
ATOM 796 C C . GLY A 1 110 ? 37.461 -5.780 9.560 1.00 24.83 152 GLY A C 1
ATOM 797 O O . GLY A 1 110 ? 36.607 -6.650 9.736 1.00 29.35 152 GLY A O 1
ATOM 798 N N . GLY A 1 111 ? 37.319 -4.538 10.011 1.00 21.22 153 GLY A N 1
ATOM 799 C CA . GLY A 1 111 ? 36.107 -4.123 10.690 1.00 23.40 153 GLY A CA 1
ATOM 800 C C . GLY A 1 111 ? 34.874 -4.200 9.808 1.00 19.78 153 GLY A C 1
ATOM 801 O O . GLY A 1 111 ? 34.975 -4.150 8.573 1.00 23.77 153 GLY A O 1
ATOM 802 N N . ASP A 1 112 ? 33.702 -4.321 10.424 1.00 23.60 154 ASP A N 1
ATOM 803 C CA . ASP A 1 112 ? 32.445 -4.288 9.685 1.00 21.81 154 ASP A CA 1
ATOM 804 C C . ASP A 1 112 ? 31.361 -3.616 10.520 1.00 19.61 154 ASP A C 1
ATOM 805 O O . ASP A 1 112 ? 31.595 -3.261 11.673 1.00 19.63 154 ASP A O 1
ATOM 810 N N . LEU A 1 113 ? 30.182 -3.445 9.935 1.00 21.99 155 LEU A N 1
ATOM 811 C CA . LEU A 1 113 ? 29.066 -2.771 10.582 1.00 19.89 155 LEU A CA 1
ATOM 812 C C . LEU A 1 113 ? 28.197 -3.738 11.372 1.00 20.49 155 LEU A C 1
ATOM 813 O O . LEU A 1 113 ? 27.896 -4.833 10.901 1.00 20.58 155 LEU A O 1
ATOM 818 N N . PHE A 1 114 ? 27.773 -3.338 12.567 1.00 18.52 156 PHE A N 1
ATOM 819 C CA . PHE A 1 114 ? 26.855 -4.189 13.316 1.00 18.16 156 PHE A CA 1
ATOM 820 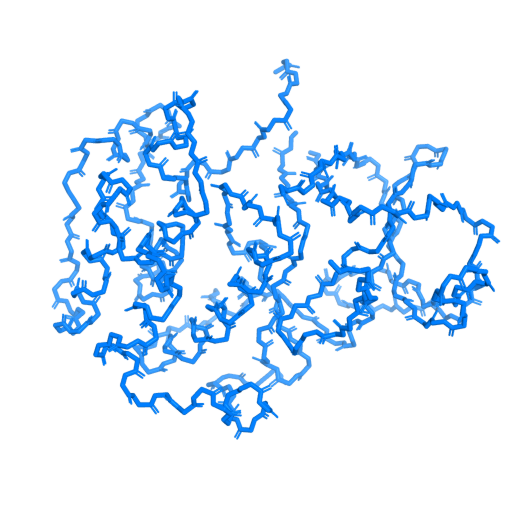C C . PHE A 1 114 ? 25.565 -4.418 12.516 1.00 26.32 156 PHE A C 1
ATOM 821 O O . PHE A 1 114 ? 25.009 -5.517 12.532 1.00 24.21 156 PHE A O 1
ATOM 829 N N . THR A 1 115 ? 25.103 -3.383 11.816 1.00 22.60 157 THR A N 1
ATOM 830 C CA . THR A 1 115 ? 23.868 -3.471 11.028 1.00 21.00 157 THR A CA 1
ATOM 831 C C . THR A 1 115 ? 23.977 -4.495 9.909 1.00 23.46 157 THR A C 1
ATOM 832 O O . THR A 1 115 ? 22.965 -5.059 9.488 1.00 24.79 157 THR A O 1
ATOM 836 N N . ARG A 1 116 ? 25.192 -4.749 9.429 1.00 19.41 158 ARG A N 1
ATOM 837 C CA . ARG A 1 116 ? 25.382 -5.808 8.440 1.00 20.66 158 ARG A CA 1
ATOM 838 C C . ARG A 1 116 ? 24.991 -7.140 9.065 1.00 29.44 158 ARG A C 1
ATOM 839 O O . ARG A 1 116 ? 24.289 -7.947 8.448 1.00 26.66 158 ARG A O 1
ATOM 847 N N . LEU A 1 117 ? 25.439 -7.365 10.298 1.00 19.88 159 LEU A N 1
ATOM 848 C CA . LEU A 1 117 ? 25.125 -8.611 10.993 1.00 23.74 159 LEU A CA 1
ATOM 849 C C . LEU A 1 117 ? 23.642 -8.685 11.336 1.00 21.82 159 LEU A C 1
ATOM 850 O O . LEU A 1 117 ? 22.993 -9.699 11.093 1.00 22.48 159 LEU A O 1
ATOM 855 N N . SER A 1 118 ? 23.101 -7.609 11.893 1.00 18.23 160 SER A N 1
ATOM 856 C CA . SER A 1 118 ? 21.732 -7.644 12.399 1.00 20.74 160 SER A CA 1
ATOM 857 C C . SER A 1 118 ? 20.719 -7.878 11.277 1.00 22.59 160 SER A C 1
ATOM 858 O O . SER A 1 118 ? 19.651 -8.434 11.504 1.00 24.74 160 SER A O 1
ATOM 861 N N . LYS A 1 119 ? 21.060 -7.452 10.070 1.00 21.59 161 LYS A N 1
ATOM 862 C CA . LYS A 1 119 ? 20.187 -7.698 8.926 1.00 21.63 161 LYS A CA 1
ATOM 863 C C . LYS A 1 119 ? 20.203 -9.166 8.528 1.00 24.46 161 LYS A C 1
ATOM 864 O O . LYS A 1 119 ? 19.225 -9.673 7.981 1.00 36.47 161 LYS A O 1
ATOM 870 N N . GLU A 1 120 ? 21.313 -9.845 8.800 1.00 23.52 162 GLU A N 1
ATOM 871 C CA . GLU A 1 120 ? 21.503 -11.227 8.351 1.00 22.22 162 GLU A CA 1
ATOM 872 C C . GLU A 1 120 ? 21.048 -12.297 9.349 1.00 25.44 162 GLU A C 1
ATOM 873 O O . GLU A 1 120 ? 20.780 -13.431 8.961 1.00 30.27 162 GLU A O 1
ATOM 879 N N . VAL A 1 121 ? 20.964 -11.946 10.628 1.00 21.80 163 VAL A N 1
ATOM 880 C CA . VAL A 1 121 ? 20.718 -12.947 11.663 1.00 23.63 163 VAL A CA 1
ATOM 881 C C . VAL A 1 121 ? 19.472 -12.662 12.479 1.00 25.44 163 VAL A C 1
ATOM 882 O O . VAL A 1 121 ? 18.982 -11.536 12.523 1.00 29.19 163 VAL A O 1
ATOM 886 N N . MET A 1 122 ? 18.965 -13.709 13.117 1.00 21.34 164 MET A N 1
ATOM 887 C CA A MET A 1 122 ? 17.909 -13.572 14.104 1.00 26.33 164 MET A CA 1
ATOM 888 C CA B MET A 1 122 ? 17.907 -13.574 14.104 0.00 26.56 164 MET A CA 1
ATOM 889 C C . MET A 1 122 ? 18.535 -13.790 15.474 1.00 23.90 164 MET A C 1
ATOM 890 O O . MET A 1 122 ? 18.892 -14.915 15.823 1.00 25.16 164 MET A O 1
ATOM 899 N N . PHE A 1 123 ? 18.685 -12.712 16.241 1.00 19.77 165 PHE A N 1
ATOM 900 C CA . PHE A 1 123 ? 19.300 -12.809 17.569 1.00 18.67 165 PHE A CA 1
ATOM 901 C C . PHE A 1 123 ? 18.390 -13.477 18.591 1.00 18.17 165 PHE A C 1
ATOM 902 O O . PHE A 1 123 ? 17.203 -13.165 18.683 1.00 26.57 165 PHE A O 1
ATOM 910 N N . THR A 1 124 ? 18.960 -14.387 19.365 1.00 17.23 166 THR A N 1
ATOM 911 C CA . THR A 1 124 ? 18.279 -14.909 20.537 1.00 20.15 166 THR A CA 1
ATOM 912 C C . THR A 1 124 ? 18.679 -14.088 21.755 1.00 21.41 166 THR A C 1
ATOM 913 O O . THR A 1 124 ? 19.587 -13.257 21.686 1.00 20.12 166 THR A O 1
ATOM 917 N N . GLU A 1 125 ? 18.019 -14.325 22.880 1.00 20.21 167 GLU A N 1
ATOM 918 C CA . GLU A 1 125 ? 18.397 -13.638 24.106 1.00 16.74 167 GLU A CA 1
ATOM 919 C C . GLU A 1 125 ? 19.849 -13.941 24.474 1.00 21.31 167 GLU A C 1
ATOM 920 O O . GLU A 1 125 ? 20.579 -13.058 24.948 1.00 17.73 167 GLU A O 1
ATOM 926 N N . GLU A 1 126 ? 20.277 -15.175 24.239 1.00 17.47 168 GLU A N 1
ATOM 927 C CA . GLU A 1 126 ? 21.644 -15.573 24.541 1.00 18.48 168 GLU A CA 1
ATOM 928 C C . GLU A 1 126 ? 22.640 -14.740 23.721 1.00 18.41 168 GLU A C 1
ATOM 929 O O . GLU A 1 126 ? 23.669 -14.273 24.236 1.00 18.22 168 GLU A O 1
ATOM 935 N N . ASP A 1 127 ? 22.317 -14.519 22.453 1.00 15.79 169 ASP A N 1
ATOM 936 C CA . ASP A 1 127 ? 23.193 -13.734 21.583 1.00 18.70 169 ASP A CA 1
ATOM 937 C C . ASP A 1 127 ? 23.281 -12.309 22.087 1.00 17.23 169 ASP A C 1
ATOM 938 O O . ASP A 1 127 ? 24.360 -11.714 22.136 1.00 16.98 169 ASP A O 1
ATOM 943 N N . VAL A 1 128 ? 22.119 -11.743 22.400 1.00 16.54 170 VAL A N 1
ATOM 944 C CA . VAL A 1 128 ? 22.025 -10.343 22.804 1.00 17.23 170 VAL A CA 1
ATOM 945 C C . VAL A 1 128 ? 22.760 -10.074 24.111 1.00 20.09 170 VAL A C 1
ATOM 946 O O . VAL A 1 128 ? 23.339 -9.001 24.289 1.00 18.78 170 VAL A O 1
ATOM 950 N N . LYS A 1 129 ? 22.752 -11.043 25.024 1.00 16.19 171 LYS A N 1
ATOM 951 C CA . LYS A 1 129 ? 23.488 -10.887 26.276 1.00 14.77 171 LYS A CA 1
ATOM 952 C C . LYS A 1 129 ? 24.948 -10.565 25.997 1.00 14.28 171 LYS A C 1
ATOM 953 O O . LYS A 1 129 ? 25.535 -9.705 26.661 1.00 15.46 171 LYS A O 1
ATOM 959 N N . PHE A 1 130 ? 25.532 -11.238 25.015 1.00 15.41 172 PHE A N 1
ATOM 960 C CA . PHE A 1 130 ? 26.932 -11.026 24.699 1.00 15.89 172 PHE A CA 1
ATOM 961 C C . PHE A 1 130 ? 27.148 -9.619 24.139 1.00 15.01 172 PHE A C 1
ATOM 962 O O . PHE A 1 130 ? 27.980 -8.850 24.658 1.00 13.97 172 PHE A O 1
ATOM 970 N N . TYR A 1 131 ? 26.401 -9.265 23.101 1.00 14.53 173 TYR A N 1
ATOM 971 C CA . TYR A 1 131 ? 26.640 -7.974 22.446 1.00 13.03 173 TYR A CA 1
ATOM 972 C C . TYR A 1 131 ? 26.324 -6.815 23.383 1.00 15.06 173 TYR A C 1
ATOM 973 O O . TYR A 1 131 ? 27.082 -5.843 23.453 1.00 14.73 173 TYR A O 1
ATOM 982 N N . LEU A 1 132 ? 25.220 -6.915 24.110 1.00 14.34 174 LEU A N 1
ATOM 983 C CA . LEU A 1 132 ? 24.861 -5.850 25.042 1.00 14.14 174 LEU A CA 1
ATOM 984 C C . LEU A 1 132 ? 25.838 -5.733 26.209 1.00 14.34 174 LEU A C 1
ATOM 985 O O . LEU A 1 132 ? 26.032 -4.643 26.739 1.00 14.23 174 LEU A O 1
ATOM 990 N N . ALA A 1 133 ? 26.440 -6.845 26.613 1.00 13.27 175 ALA A N 1
ATOM 991 C CA . ALA A 1 133 ? 27.415 -6.797 27.697 1.00 12.14 175 ALA A CA 1
ATOM 992 C C . ALA A 1 133 ? 28.684 -6.031 27.297 1.00 13.19 175 ALA A C 1
ATOM 993 O O . ALA A 1 133 ? 29.145 -5.164 28.028 1.00 12.58 175 ALA A O 1
ATOM 995 N N . GLU A 1 134 ? 29.229 -6.339 26.130 1.00 12.45 176 GLU A N 1
ATOM 996 C CA . GLU A 1 134 ? 30.359 -5.572 25.606 1.00 12.71 176 GLU A CA 1
ATOM 997 C C . GLU A 1 134 ? 29.981 -4.107 25.412 1.00 13.86 176 GLU A C 1
ATOM 998 O O . GLU A 1 134 ? 30.759 -3.204 25.775 1.00 13.43 176 GLU A O 1
ATOM 1004 N N . LEU A 1 135 ? 28.784 -3.863 24.882 1.00 13.51 177 LEU A N 1
ATOM 1005 C CA . LEU A 1 135 ? 28.310 -2.500 24.653 1.00 11.67 177 LEU A CA 1
ATOM 1006 C C . LEU A 1 135 ? 28.190 -1.736 25.967 1.00 13.45 177 LEU A C 1
ATOM 1007 O O . LEU A 1 135 ? 28.549 -0.561 26.039 1.00 14.32 177 LEU A O 1
ATOM 1012 N N . ALA A 1 136 ? 27.696 -2.400 27.007 1.00 14.43 178 ALA A N 1
ATOM 1013 C CA . ALA A 1 136 ? 27.566 -1.763 28.319 1.00 14.31 178 ALA A CA 1
ATOM 1014 C C . ALA A 1 136 ? 28.928 -1.333 28.867 1.00 11.53 178 ALA A C 1
ATOM 1015 O O . ALA A 1 136 ? 29.067 -0.242 29.424 1.00 13.75 178 ALA A O 1
ATOM 1017 N N . LEU A 1 137 ? 29.933 -2.188 28.726 1.00 13.80 179 LEU A N 1
ATOM 1018 C CA . LEU A 1 137 ? 31.264 -1.811 29.186 1.00 12.21 179 LEU A CA 1
ATOM 1019 C C . LEU A 1 137 ? 31.776 -0.595 28.413 1.00 11.78 179 LEU A C 1
ATOM 1020 O O . LEU A 1 137 ? 32.322 0.366 29.012 1.00 11.82 179 LEU A O 1
ATOM 1025 N N . ALA A 1 138 ? 31.598 -0.631 27.098 1.00 13.15 180 ALA A N 1
ATOM 1026 C CA . ALA A 1 138 ? 32.047 0.461 26.238 1.00 12.98 180 ALA A CA 1
ATOM 1027 C C . ALA A 1 138 ? 31.348 1.761 26.604 1.00 14.43 180 ALA A C 1
ATOM 1028 O O . ALA A 1 138 ? 31.992 2.790 26.783 1.00 13.29 180 ALA A O 1
ATOM 1030 N N . LEU A 1 139 ? 30.022 1.730 26.683 1.00 12.51 181 LEU A N 1
ATOM 1031 C CA . LEU A 1 139 ? 29.254 2.944 26.927 1.00 13.41 181 LEU A CA 1
ATOM 1032 C C . LEU A 1 139 ? 29.599 3.566 28.281 1.00 12.71 181 LEU A C 1
ATOM 1033 O O . LEU A 1 139 ? 29.743 4.800 28.391 1.00 12.77 181 LEU A O 1
ATOM 1038 N N . ASP A 1 140 ? 29.721 2.725 29.310 1.00 12.19 182 ASP A N 1
ATOM 1039 C CA . ASP A 1 140 ? 30.090 3.222 30.626 1.00 12.60 182 ASP A CA 1
ATOM 1040 C C . ASP A 1 140 ? 31.470 3.862 30.597 1.00 11.97 182 ASP A C 1
ATOM 1041 O O . ASP A 1 140 ? 31.706 4.871 31.250 1.00 12.42 182 ASP A O 1
ATOM 1046 N N . HIS A 1 141 ? 32.382 3.272 29.838 1.00 13.54 183 HIS A N 1
ATOM 1047 C CA . HIS A 1 141 ? 33.720 3.845 29.761 1.00 10.26 183 HIS A CA 1
ATOM 1048 C C . HIS A 1 141 ? 33.669 5.224 29.121 1.00 12.18 183 HIS A C 1
ATOM 1049 O O . HIS A 1 141 ? 34.328 6.163 29.605 1.00 11.72 183 HIS A O 1
ATOM 1056 N N . LEU A 1 142 ? 32.894 5.363 28.046 1.00 12.34 184 LEU A N 1
ATOM 1057 C CA . LEU A 1 142 ? 32.706 6.672 27.426 1.00 13.51 184 LEU A CA 1
ATOM 1058 C C . LEU A 1 142 ? 32.103 7.666 28.414 1.00 12.91 184 LEU A C 1
ATOM 1059 O O . LEU A 1 142 ? 32.488 8.840 28.440 1.00 14.65 184 LEU A O 1
ATOM 1064 N N . HIS A 1 143 ? 31.160 7.213 29.231 1.00 13.13 185 HIS A N 1
ATOM 1065 C CA . HIS A 1 143 ? 30.584 8.085 30.258 1.00 14.87 185 HIS A CA 1
ATOM 1066 C C . HIS A 1 143 ? 31.662 8.590 31.212 1.00 13.45 185 HIS A C 1
ATOM 1067 O O . HIS A 1 143 ? 31.678 9.761 31.604 1.00 15.62 185 HIS A O 1
ATOM 1074 N N . SER A 1 144 ? 32.564 7.695 31.596 1.00 11.92 186 SER A N 1
ATOM 1075 C CA . SER A 1 144 ? 33.666 8.090 32.465 1.00 13.82 186 SER A CA 1
ATOM 1076 C C . SER A 1 144 ? 34.591 9.110 31.811 1.00 17.04 186 SER A C 1
ATOM 1077 O O . SER A 1 144 ? 35.219 9.924 32.515 1.00 17.19 186 SER A O 1
ATOM 1080 N N . LEU A 1 145 ? 34.681 9.066 30.484 1.00 13.95 187 LEU A N 1
ATOM 1081 C CA . LEU A 1 145 ? 35.468 10.035 29.733 1.00 15.33 187 LEU A CA 1
ATOM 1082 C C . LEU A 1 145 ? 34.732 11.354 29.544 1.00 21.91 187 LEU A C 1
ATOM 1083 O O . LEU A 1 145 ? 35.302 12.311 29.032 1.00 20.99 187 LEU A O 1
ATOM 1088 N N . GLY A 1 146 ? 33.470 11.403 29.954 1.00 17.53 188 GLY A N 1
ATOM 1089 C CA . GLY A 1 146 ? 32.661 12.603 29.797 1.00 19.35 188 GLY A CA 1
ATOM 1090 C C . GLY A 1 146 ? 31.860 12.714 28.510 1.00 20.67 188 GLY A C 1
ATOM 1091 O O . GLY A 1 146 ? 31.392 13.799 28.170 1.00 23.13 188 GLY A O 1
ATOM 1092 N N . ILE A 1 147 ? 31.693 11.603 27.793 1.00 18.63 189 ILE A N 1
ATOM 1093 C CA . ILE A 1 147 ? 30.900 11.573 26.568 1.00 17.84 189 ILE A CA 1
ATOM 1094 C C . ILE A 1 147 ? 29.450 11.163 26.850 1.00 26.34 189 ILE A C 1
ATOM 1095 O O . ILE A 1 147 ? 29.200 10.160 27.518 1.00 25.17 189 ILE A O 1
ATOM 1100 N N . ILE A 1 148 ? 28.507 11.959 26.354 1.00 24.79 190 ILE A N 1
ATOM 1101 C CA . ILE A 1 148 ? 27.086 11.618 26.398 1.00 22.08 190 ILE A CA 1
ATOM 1102 C C . ILE A 1 148 ? 26.588 11.539 24.969 1.00 21.96 190 ILE A C 1
ATOM 1103 O O . ILE A 1 148 ? 26.723 12.485 24.191 1.00 19.75 190 ILE A O 1
ATOM 1108 N N . TYR A 1 149 ? 26.008 10.401 24.619 1.00 23.84 191 TYR A N 1
ATOM 1109 C CA A TYR A 1 149 ? 25.614 10.135 23.235 0.41 22.93 191 TYR A CA 1
ATOM 1110 C CA B TYR A 1 149 ? 25.627 10.116 23.251 0.59 22.93 191 TYR A CA 1
ATOM 1111 C C . TYR A 1 149 ? 24.368 10.858 22.768 1.00 24.59 191 TYR A C 1
ATOM 1112 O O . TYR A 1 149 ? 24.344 11.419 21.667 1.00 28.18 191 TYR A O 1
ATOM 1129 N N . ARG A 1 150 ? 23.325 10.830 23.589 1.00 21.13 192 ARG A N 1
ATOM 1130 C CA . ARG A 1 150 ? 22.035 11.426 23.240 1.00 24.10 192 ARG A CA 1
ATOM 1131 C C . ARG A 1 150 ? 21.204 10.560 22.288 1.00 20.47 192 ARG A C 1
ATOM 1132 O O . ARG A 1 150 ? 20.029 10.305 22.543 1.00 23.60 192 ARG A O 1
ATOM 1140 N N . ASP A 1 151 ? 21.799 10.113 21.188 1.00 22.07 193 ASP A N 1
ATOM 1141 C CA . ASP A 1 151 ? 21.077 9.234 20.264 1.00 23.96 193 ASP A CA 1
ATOM 1142 C C . ASP A 1 151 ? 21.929 8.047 19.815 1.00 22.15 193 ASP A C 1
ATOM 1143 O O . ASP A 1 151 ? 21.995 7.719 18.627 1.00 22.69 193 ASP A O 1
ATOM 1148 N N . LEU A 1 152 ? 22.583 7.405 20.782 1.00 19.60 194 LEU A N 1
ATOM 1149 C CA . LEU A 1 152 ? 23.290 6.158 20.520 1.00 16.04 194 LEU A CA 1
ATOM 1150 C C . LEU A 1 152 ? 22.420 5.252 19.662 1.00 19.19 194 LEU A C 1
ATOM 1151 O O . LEU A 1 152 ? 21.266 5.024 19.992 1.00 20.20 194 LEU A O 1
ATOM 1156 N N . LYS A 1 153 ? 22.986 4.720 18.586 1.00 16.93 195 LYS A N 1
ATOM 1157 C CA . LYS A 1 153 ? 22.197 3.954 17.615 1.00 16.48 195 LYS A CA 1
ATOM 1158 C C . LYS A 1 153 ? 23.069 2.919 16.913 1.00 19.48 195 LYS A C 1
ATOM 1159 O O . LYS A 1 153 ? 24.288 2.921 17.070 1.00 17.73 195 LYS A O 1
ATOM 1165 N N . PRO A 1 154 ? 22.455 2.011 16.137 1.00 19.61 196 PRO A N 1
ATOM 1166 C CA . PRO A 1 154 ? 23.260 0.943 15.537 1.00 17.12 196 PRO A CA 1
ATOM 1167 C C . PRO A 1 154 ? 24.374 1.439 14.614 1.00 15.96 196 PRO A C 1
ATOM 1168 O O . PRO A 1 154 ? 25.367 0.734 14.489 1.00 17.47 196 PRO A O 1
ATOM 1172 N N . GLU A 1 155 ? 24.210 2.611 13.993 1.00 19.30 197 GLU A N 1
ATOM 1173 C CA A GLU A 1 155 ? 25.261 3.146 13.143 0.64 20.42 197 GLU A CA 1
ATOM 1174 C CA B GLU A 1 155 ? 25.248 3.224 13.160 0.36 20.47 197 GLU A CA 1
ATOM 1175 C C . GLU A 1 155 ? 26.526 3.464 13.952 1.00 19.35 197 GLU A C 1
ATOM 1176 O O . GLU A 1 155 ? 27.605 3.641 13.382 1.00 21.25 197 GLU A O 1
ATOM 1187 N N . ASN A 1 156 ? 26.405 3.510 15.277 1.00 16.70 198 ASN A N 1
ATOM 1188 C CA . ASN A 1 156 ? 27.575 3.747 16.132 1.00 17.21 198 ASN A CA 1
ATOM 1189 C C . ASN A 1 156 ? 28.301 2.459 16.502 1.00 16.41 198 ASN A C 1
ATOM 1190 O O . ASN A 1 156 ? 29.313 2.477 17.217 1.00 18.65 198 ASN A O 1
ATOM 1195 N N . ILE A 1 157 ? 27.762 1.332 16.059 1.00 15.29 199 ILE A N 1
ATOM 1196 C CA . ILE A 1 157 ? 28.261 0.043 16.501 1.00 14.23 199 ILE A CA 1
ATOM 1197 C C . ILE A 1 157 ? 28.915 -0.732 15.375 1.00 15.89 199 ILE A C 1
ATOM 1198 O O . ILE A 1 157 ? 28.278 -1.046 14.355 1.00 15.75 199 ILE A O 1
ATOM 1203 N N . LEU A 1 158 ? 30.188 -1.043 15.579 1.00 15.12 200 LEU A N 1
ATOM 1204 C CA . LEU A 1 158 ? 30.980 -1.801 14.632 1.00 15.1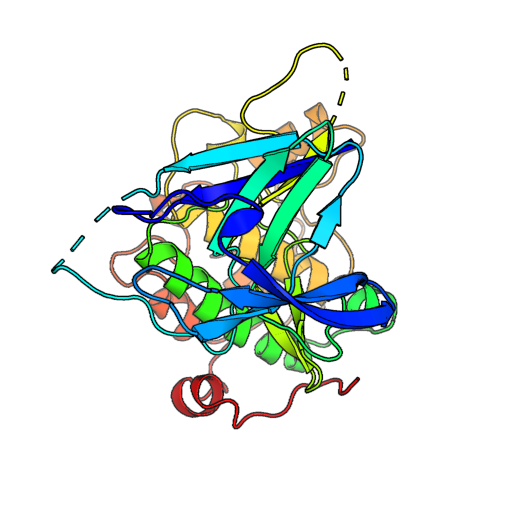0 200 LEU A CA 1
ATOM 1205 C C . LEU A 1 158 ? 31.338 -3.139 15.234 1.00 18.41 200 LEU A C 1
ATOM 1206 O O . LEU A 1 158 ? 31.134 -3.372 16.431 1.00 16.18 200 LEU A O 1
ATOM 1211 N N . LEU A 1 159 ? 31.870 -4.025 14.404 1.00 16.92 201 LEU A N 1
ATOM 1212 C CA . LEU A 1 159 ? 32.416 -5.283 14.867 1.00 17.28 201 LEU A CA 1
ATOM 1213 C C . LEU A 1 159 ? 33.845 -5.389 14.364 1.00 18.18 201 LEU A C 1
ATOM 1214 O O . LEU A 1 159 ? 34.138 -4.996 13.228 1.00 21.09 201 LEU A O 1
ATOM 1219 N N . ASP A 1 160 ? 34.747 -5.887 15.198 1.00 18.34 202 ASP A N 1
ATOM 1220 C CA . ASP A 1 160 ? 36.117 -6.113 14.739 1.00 17.85 202 ASP A CA 1
ATOM 1221 C C . ASP A 1 160 ? 36.249 -7.446 14.006 1.00 18.12 202 ASP A C 1
ATOM 1222 O O . ASP A 1 160 ? 35.260 -8.155 13.825 1.00 19.48 202 ASP A O 1
ATOM 1227 N N . GLU A 1 161 ? 37.469 -7.764 13.577 1.00 21.72 203 GLU A N 1
ATOM 1228 C CA . GLU A 1 161 ? 37.709 -8.950 12.756 1.00 23.98 203 GLU A CA 1
ATOM 1229 C C . GLU A 1 161 ? 37.403 -10.234 13.514 1.00 25.58 203 GLU A C 1
ATOM 1230 O O . GLU A 1 161 ? 37.240 -11.297 12.913 1.00 23.94 203 GLU A O 1
ATOM 1236 N N . GLU A 1 162 ? 37.317 -10.126 14.836 1.00 21.57 204 GLU A N 1
ATOM 1237 C CA . GLU A 1 162 ? 37.008 -11.265 15.682 1.00 21.33 204 GLU A CA 1
ATOM 1238 C C . GLU A 1 162 ? 35.531 -11.335 16.065 1.00 18.13 204 GLU A C 1
ATOM 1239 O O . GLU A 1 162 ? 35.090 -12.317 16.664 1.00 23.06 204 GLU A O 1
ATOM 1245 N N . GLY A 1 163 ? 34.763 -10.313 15.711 1.00 17.77 205 GLY A N 1
ATOM 1246 C CA . GLY A 1 163 ? 33.333 -10.333 15.967 1.00 18.25 205 GLY A CA 1
ATOM 1247 C C . GLY A 1 163 ? 32.937 -9.648 17.265 1.00 16.70 205 GLY A C 1
ATOM 1248 O O . GLY A 1 163 ? 31.765 -9.672 17.655 1.00 16.23 205 GLY A O 1
ATOM 1249 N N . HIS A 1 164 ? 33.905 -9.016 17.919 1.00 17.78 206 HIS A N 1
ATOM 1250 C CA . HIS A 1 164 ? 33.617 -8.247 19.138 1.00 15.40 206 HIS A CA 1
ATOM 1251 C C . HIS A 1 164 ? 33.124 -6.843 18.817 1.00 19.25 206 HIS A C 1
ATOM 1252 O O . HIS A 1 164 ? 33.431 -6.277 17.768 1.00 16.53 206 HIS A O 1
ATOM 1259 N N . ILE A 1 165 ? 32.367 -6.284 19.746 1.00 16.14 207 ILE A N 1
ATOM 1260 C CA . ILE A 1 165 ? 31.835 -4.936 19.642 1.00 17.71 207 ILE A CA 1
ATOM 1261 C C . ILE A 1 165 ? 32.966 -3.902 19.629 1.00 15.03 207 ILE A C 1
ATOM 1262 O O . ILE A 1 165 ? 33.928 -3.995 20.410 1.00 15.63 207 ILE A O 1
ATOM 1267 N N . LYS A 1 166 ? 32.845 -2.933 18.725 1.00 15.09 208 LYS A N 1
ATOM 1268 C CA . LYS A 1 166 ? 33.609 -1.690 18.826 1.00 13.22 208 LYS A CA 1
ATOM 1269 C C . LYS A 1 166 ? 32.602 -0.570 18.709 1.00 14.64 208 LYS A C 1
ATOM 1270 O O . LYS A 1 166 ? 32.039 -0.330 17.639 1.00 15.84 208 LYS A O 1
ATOM 1276 N N . LEU A 1 167 ? 32.354 0.111 19.813 1.00 13.47 209 LEU A N 1
ATOM 1277 C CA . LEU A 1 167 ? 31.495 1.277 19.832 1.00 11.65 209 LEU A CA 1
ATOM 1278 C C . LEU A 1 167 ? 32.326 2.476 19.401 1.00 14.05 209 LEU A C 1
ATOM 1279 O O . LEU A 1 167 ? 33.414 2.680 19.932 1.00 13.21 209 LEU A O 1
ATOM 1284 N N . THR A 1 168 ? 31.825 3.250 18.439 1.00 13.86 210 THR A N 1
ATOM 1285 C CA . THR A 1 168 ? 32.503 4.493 18.060 1.00 13.11 210 THR A CA 1
ATOM 1286 C C . THR A 1 168 ? 32.358 5.526 19.168 1.00 18.57 210 THR A C 1
ATOM 1287 O O . THR A 1 168 ? 31.285 5.683 19.749 1.00 18.02 210 THR A O 1
ATOM 1291 N N . ASP A 1 169 ? 33.431 6.254 19.460 1.00 14.27 211 ASP A N 1
ATOM 1292 C CA . ASP A 1 169 ? 33.332 7.339 20.432 1.00 14.80 211 ASP A CA 1
ATOM 1293 C C . ASP A 1 169 ? 32.929 8.678 19.823 1.00 15.08 211 ASP A C 1
ATOM 1294 O O . ASP A 1 169 ? 32.959 9.712 20.504 1.00 16.08 211 ASP A O 1
ATOM 1299 N N . PHE A 1 170 ? 32.551 8.644 18.548 1.00 14.83 212 PHE A N 1
ATOM 1300 C CA . PHE A 1 170 ? 32.125 9.825 17.821 1.00 15.60 212 PHE A CA 1
ATOM 1301 C C . PHE A 1 170 ? 30.708 9.652 17.293 1.00 19.69 212 PHE A C 1
ATOM 1302 O O . PHE A 1 170 ? 30.261 8.532 17.051 1.00 17.22 212 PHE A O 1
ATOM 1310 N N . GLY A 1 171 ? 30.013 10.767 17.108 1.00 19.18 213 GLY A N 1
ATOM 1311 C CA . GLY A 1 171 ? 28.647 10.720 16.610 1.00 21.36 213 GLY A CA 1
ATOM 1312 C C . GLY A 1 171 ? 28.602 10.716 15.101 1.00 21.78 213 GLY A C 1
ATOM 1313 O O . GLY A 1 171 ? 29.505 11.224 14.443 1.00 20.24 213 GLY A O 1
ATOM 1314 N N . LEU A 1 172 ? 27.547 10.123 14.552 1.00 21.38 214 LEU A N 1
ATOM 1315 C CA . LEU A 1 172 ? 27.333 10.132 13.112 1.00 21.98 214 LEU A CA 1
ATOM 1316 C C . LEU A 1 172 ? 25.874 10.460 12.866 1.00 26.14 214 LEU A C 1
ATOM 1317 O O . LEU A 1 172 ? 24.991 9.871 13.490 1.00 30.13 214 LEU A O 1
ATOM 1322 N N . SER A 1 173 ? 25.621 11.409 11.975 1.00 26.35 215 SER A N 1
ATOM 1323 C CA . SER A 1 173 ? 24.247 11.802 11.671 1.00 29.61 215 SER A CA 1
ATOM 1324 C C . SER A 1 173 ? 24.090 12.180 10.207 1.00 33.88 215 SER A C 1
ATOM 1325 O O . SER A 1 173 ? 25.058 12.541 9.536 1.00 32.47 215 SER A O 1
ATOM 1328 N N . LYS A 1 174 ? 2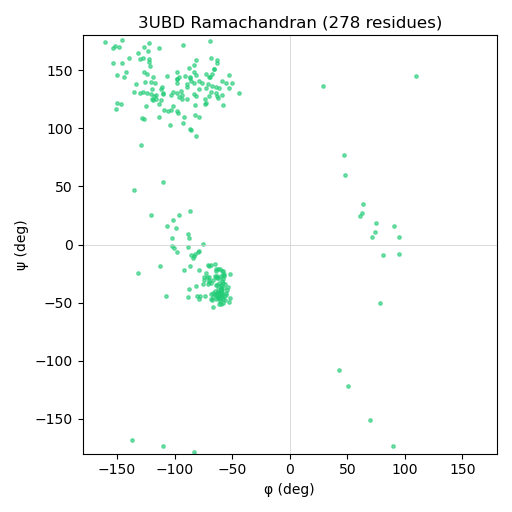2.862 12.073 9.715 1.00 40.59 216 LYS A N 1
ATOM 1329 C CA . LYS A 1 174 ? 22.551 12.402 8.334 1.00 47.18 216 LYS A CA 1
ATOM 1330 C C . LYS A 1 174 ? 21.866 13.760 8.285 1.00 47.91 216 LYS A C 1
ATOM 1331 O O . LYS A 1 174 ? 20.769 13.931 8.819 1.00 53.62 216 LYS A O 1
ATOM 1337 N N . GLU A 1 175 ? 22.518 14.725 7.648 1.00 39.06 217 GLU A N 1
ATOM 1338 C CA . GLU A 1 175 ? 21.984 16.079 7.573 1.00 50.52 217 GLU A CA 1
ATOM 1339 C C . GLU A 1 175 ? 21.806 16.519 6.123 1.00 47.46 217 GLU A C 1
ATOM 1340 O O . GLU A 1 175 ? 21.414 15.723 5.270 1.00 53.30 217 GLU A O 1
ATOM 1346 N N . LYS A 1 181 ? 16.045 22.678 6.091 1.00 55.41 223 LYS A N 1
ATOM 1347 C CA . LYS A 1 181 ? 16.806 23.766 5.485 1.00 56.07 223 LYS A CA 1
ATOM 1348 C C . LYS A 1 181 ? 17.752 24.431 6.489 1.00 39.48 223 LYS A C 1
ATOM 1349 O O . LYS A 1 181 ? 18.921 24.668 6.185 1.00 44.49 223 LYS A O 1
ATOM 1355 N N . LYS A 1 182 ? 17.240 24.735 7.680 1.00 44.70 224 LYS A N 1
ATOM 1356 C CA . LYS A 1 182 ? 18.060 25.307 8.749 1.00 36.13 224 LYS A CA 1
ATOM 1357 C C . LYS A 1 182 ? 18.934 24.234 9.400 1.00 39.18 224 LYS A C 1
ATOM 1358 O O . LYS A 1 182 ? 18.484 23.111 9.629 1.00 38.56 224 LYS A O 1
ATOM 1364 N N . ALA A 1 183 ? 20.182 24.576 9.699 1.00 30.53 225 ALA A N 1
ATOM 1365 C CA . ALA A 1 183 ? 21.094 23.629 10.336 1.00 31.66 225 ALA A CA 1
ATOM 1366 C C . ALA A 1 183 ? 20.875 23.558 11.852 1.00 31.09 225 ALA A C 1
ATOM 1367 O O . ALA A 1 183 ? 20.533 24.556 12.488 1.00 29.48 225 ALA A O 1
ATOM 1369 N N . TYR A 1 184 ? 21.065 22.371 12.424 1.00 29.21 226 TYR A N 1
ATOM 1370 C CA . TYR A 1 184 ? 20.947 22.187 13.870 1.00 27.34 226 TYR A CA 1
ATOM 1371 C C . TYR A 1 184 ? 22.280 21.720 14.428 1.00 27.12 226 TYR A C 1
ATOM 1372 O O . TYR A 1 184 ? 22.987 20.945 13.789 1.00 27.21 226 TYR A O 1
ATOM 1381 N N . SER A 1 185 ? 22.619 22.175 15.630 1.00 21.96 227 SER A N 1
ATOM 1382 C CA . SER A 1 185 ? 23.871 21.759 16.241 1.00 21.55 227 SER A CA 1
ATOM 1383 C C . SER A 1 185 ? 23.797 20.281 16.601 1.00 29.84 227 SER A C 1
ATOM 1384 O O . SER A 1 185 ? 24.801 19.569 16.544 1.00 27.30 227 SER A O 1
ATOM 1387 N N . PHE A 1 186 ? 22.605 19.821 16.972 1.00 26.46 228 PHE A N 1
ATOM 1388 C CA . PHE A 1 186 ? 22.407 18.404 17.249 1.00 28.14 228 PHE A CA 1
ATOM 1389 C C . PHE A 1 186 ? 21.268 17.839 16.410 1.00 31.13 228 PHE A C 1
ATOM 1390 O O . PHE A 1 186 ? 20.124 18.289 16.505 1.00 32.60 228 PHE A O 1
ATOM 1398 N N . CYS A 1 187 ? 21.596 16.863 15.573 1.00 30.54 229 CYS A N 1
ATOM 1399 C CA A CYS A 1 187 ? 20.598 16.171 14.765 0.50 33.69 229 CYS A CA 1
ATOM 1400 C CA B CYS A 1 187 ? 20.589 16.177 14.773 0.50 33.69 229 CYS A CA 1
ATOM 1401 C C . CYS A 1 187 ? 20.500 14.718 15.208 1.00 33.22 229 CYS A C 1
ATOM 1402 O O . CYS A 1 187 ? 21.292 13.878 14.780 1.00 39.06 229 CYS A O 1
ATOM 1407 N N . GLY A 1 188 ? 19.535 14.424 16.072 1.00 34.05 230 GLY A N 1
ATOM 1408 C CA . GLY A 1 188 ? 19.415 13.086 16.613 1.00 29.30 230 GLY A CA 1
ATOM 1409 C C . GLY A 1 188 ? 18.387 12.234 15.901 1.00 34.23 230 GLY A C 1
ATOM 1410 O O . GLY A 1 188 ? 17.383 12.745 15.391 1.00 32.41 230 GLY A O 1
ATOM 1411 N N . THR A 1 189 ? 18.643 10.928 15.864 1.00 22.19 231 THR A N 1
ATOM 1412 C CA . THR A 1 189 ? 17.667 9.973 15.350 1.00 21.38 231 THR A CA 1
ATOM 1413 C C . THR A 1 189 ? 16.631 9.721 16.436 1.00 25.87 231 THR A C 1
ATOM 1414 O O . THR A 1 189 ? 16.919 9.090 17.457 1.00 26.99 231 THR A O 1
ATOM 1418 N N . VAL A 1 190 ? 15.422 10.224 16.206 1.00 28.45 232 VAL A N 1
ATOM 1419 C CA . VAL A 1 190 ? 14.401 10.317 17.244 1.00 25.20 232 VAL A CA 1
ATOM 1420 C C . VAL A 1 190 ? 14.094 8.981 17.939 1.00 26.24 232 VAL A C 1
ATOM 1421 O O . VAL A 1 190 ? 13.898 8.923 19.154 1.00 25.07 232 VAL A O 1
ATOM 1425 N N . GLU A 1 191 ? 14.069 7.908 17.163 1.00 23.19 233 GLU A N 1
ATOM 1426 C CA . GLU A 1 191 ? 13.664 6.607 17.680 1.00 20.59 233 GLU A CA 1
ATOM 1427 C C . GLU A 1 191 ? 14.536 6.140 18.851 1.00 19.36 233 GLU A C 1
ATOM 1428 O O . GLU A 1 191 ? 14.107 5.313 19.656 1.00 20.29 233 GLU A O 1
ATOM 1434 N N . TYR A 1 192 ? 15.758 6.666 18.939 1.00 21.51 234 TYR A N 1
ATOM 1435 C CA . TYR A 1 192 ? 16.709 6.223 19.964 1.00 20.60 234 TYR A CA 1
ATOM 1436 C C . TYR A 1 192 ? 16.831 7.187 21.125 1.00 21.77 234 TYR A C 1
ATOM 1437 O O . TYR A 1 192 ? 17.551 6.919 22.084 1.00 23.25 234 TYR A O 1
ATOM 1446 N N . MET A 1 193 ? 16.101 8.289 21.053 1.00 20.59 235 MET A N 1
ATOM 1447 C CA . MET A 1 193 ? 16.217 9.342 22.054 1.00 20.96 235 MET A CA 1
ATOM 1448 C C . MET A 1 193 ? 15.282 9.164 23.250 1.00 24.41 235 MET A C 1
ATOM 1449 O O . MET A 1 193 ? 14.103 8.852 23.088 1.00 22.57 235 MET A O 1
ATOM 1454 N N . ALA A 1 194 ? 15.814 9.378 24.454 1.00 20.23 236 ALA A N 1
ATOM 1455 C CA . ALA A 1 194 ? 15.008 9.306 25.667 1.00 19.70 236 ALA A CA 1
ATOM 1456 C C . ALA A 1 194 ? 14.024 10.463 25.715 1.00 21.92 236 ALA A C 1
ATOM 1457 O O . ALA A 1 194 ? 14.228 11.468 25.041 1.00 23.82 236 ALA A O 1
ATOM 1459 N N . PRO A 1 195 ? 12.965 10.329 26.529 1.00 24.32 237 PRO A N 1
ATOM 1460 C CA . PRO A 1 195 ? 11.980 11.411 26.661 1.00 26.45 237 PRO A CA 1
ATOM 1461 C C . PRO A 1 195 ? 12.634 12.747 27.013 1.0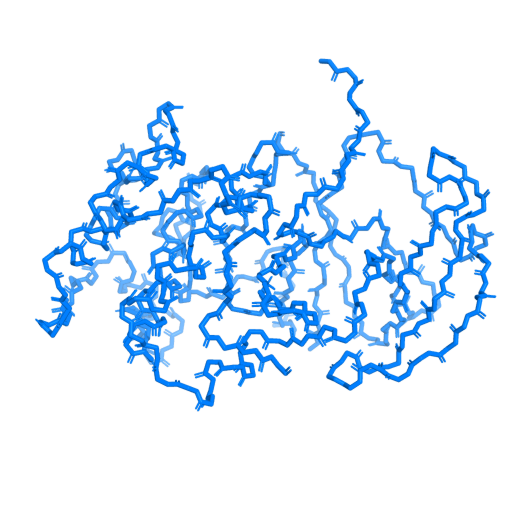0 28.06 237 PRO A C 1
ATOM 1462 O O . PRO A 1 195 ? 12.350 13.748 26.359 1.00 33.28 237 PRO A O 1
ATOM 1466 N N . GLU A 1 196 ? 13.497 12.756 28.025 1.00 27.81 238 GLU A N 1
ATOM 1467 C CA . GLU A 1 196 ? 14.121 13.995 28.484 1.00 30.73 238 GLU A CA 1
ATOM 1468 C C . GLU A 1 196 ? 15.023 14.615 27.416 1.00 32.72 238 GLU A C 1
ATOM 1469 O O . GLU A 1 196 ? 15.322 15.807 27.462 1.00 28.73 238 GLU A O 1
ATOM 1475 N N . VAL A 1 197 ? 15.462 13.813 26.454 1.00 26.21 239 VAL A N 1
ATOM 1476 C CA . VAL A 1 197 ? 16.248 14.348 25.353 1.00 23.04 239 VAL A CA 1
ATOM 1477 C C . VAL A 1 197 ? 15.305 14.973 24.332 1.00 31.30 239 VAL A C 1
ATOM 1478 O O . VAL A 1 197 ? 15.547 16.070 23.828 1.00 32.74 239 VAL A O 1
ATOM 1482 N N . VAL A 1 198 ? 14.224 14.259 24.034 1.00 26.83 240 VAL A N 1
ATOM 1483 C CA . VAL A 1 198 ? 13.188 14.762 23.145 1.00 29.55 240 VAL A CA 1
ATOM 1484 C C . VAL A 1 198 ? 12.618 16.077 23.677 1.00 30.07 240 VAL A C 1
ATOM 1485 O O . VAL A 1 198 ? 12.242 16.956 22.904 1.00 35.19 240 VAL A O 1
ATOM 1489 N N . ASN A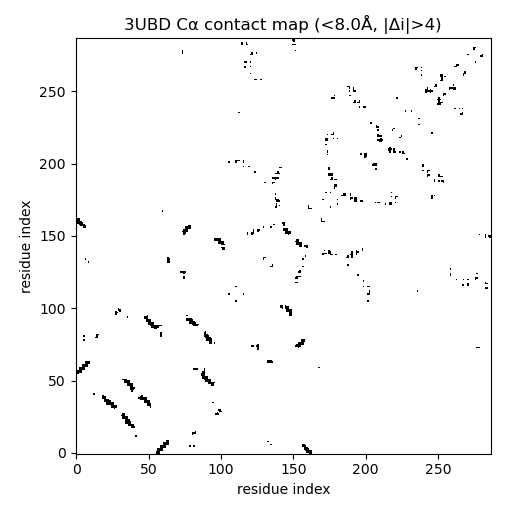 1 199 ? 12.575 16.210 24.998 1.00 31.41 241 ASN A N 1
ATOM 1490 C CA . ASN A 1 199 ? 12.070 17.416 25.657 1.00 34.36 241 ASN A CA 1
ATOM 1491 C C . ASN A 1 199 ? 12.988 18.620 25.499 1.00 39.17 241 ASN A C 1
ATOM 1492 O O . ASN A 1 199 ? 12.532 19.766 25.497 1.00 36.96 241 ASN A O 1
ATOM 1497 N N . ARG A 1 200 ? 14.286 18.353 25.391 1.00 36.83 242 ARG A N 1
ATOM 1498 C CA . ARG A 1 200 ? 15.291 19.409 25.319 1.00 35.31 242 ARG A CA 1
ATOM 1499 C C . ARG A 1 200 ? 15.308 20.252 26.590 1.00 37.02 242 ARG A C 1
ATOM 1500 O O . ARG A 1 200 ? 15.685 21.424 26.553 1.00 39.66 242 ARG A O 1
ATOM 1508 N N . ARG A 1 201 ? 14.903 19.657 27.709 1.00 35.85 243 ARG A N 1
ATOM 1509 C CA . ARG A 1 201 ? 14.854 20.371 28.984 1.00 40.35 243 ARG A CA 1
ATOM 1510 C C . ARG A 1 201 ? 15.976 19.955 29.938 1.00 44.07 243 ARG A C 1
ATOM 1511 O O . ARG A 1 201 ? 15.918 20.226 31.138 1.00 42.94 243 ARG A O 1
ATOM 1519 N N . GLY A 1 202 ? 16.996 19.298 29.393 1.00 42.11 244 GLY A N 1
ATOM 1520 C CA . GLY A 1 202 ? 18.152 18.899 30.174 1.00 36.92 244 GLY A CA 1
ATOM 1521 C C . GLY A 1 202 ? 18.207 17.401 30.378 1.00 33.96 244 GLY A C 1
ATOM 1522 O O . GLY A 1 202 ? 17.173 16.751 30.531 1.00 30.87 244 GLY A O 1
ATOM 1523 N N . HIS A 1 203 ? 19.418 16.851 30.391 1.00 30.60 245 HIS A N 1
ATOM 1524 C CA . HIS A 1 203 ? 19.589 15.413 30.559 1.00 29.91 245 HIS A CA 1
ATOM 1525 C C . HIS A 1 203 ? 21.002 15.077 31.008 1.00 27.73 245 HIS A C 1
ATOM 1526 O O . HIS A 1 203 ? 21.873 15.948 31.061 1.00 27.12 245 HIS A O 1
ATOM 1533 N N . THR A 1 204 ? 21.222 13.801 31.310 1.00 25.06 246 THR A N 1
ATOM 1534 C CA . THR A 1 204 ? 22.522 13.314 31.749 1.00 25.44 246 THR A CA 1
ATOM 1535 C C . THR A 1 204 ? 22.843 11.993 31.048 1.00 25.57 246 THR A C 1
ATOM 1536 O O . THR A 1 204 ? 22.155 11.598 30.111 1.00 23.22 246 THR A O 1
ATOM 1540 N N . GLN A 1 205 ? 23.881 11.310 31.524 1.00 21.69 247 GLN A N 1
ATOM 1541 C CA . GLN A 1 205 ? 24.264 10.015 30.966 1.00 18.89 247 GLN A CA 1
ATOM 1542 C C . GLN A 1 205 ? 23.123 9.010 31.014 1.00 22.03 247 GLN A C 1
ATOM 1543 O O . GLN A 1 205 ? 23.116 8.047 30.254 1.00 18.05 247 GLN A O 1
ATOM 1549 N N . SER A 1 206 ? 22.194 9.190 31.945 1.00 18.94 248 SER A N 1
ATOM 1550 C CA . SER A 1 206 ? 21.080 8.260 32.058 1.00 20.67 248 SER A CA 1
ATOM 1551 C C . SER A 1 206 ? 20.230 8.210 30.788 1.00 19.48 248 SER A C 1
ATOM 1552 O O . SER A 1 206 ? 19.543 7.218 30.531 1.00 21.23 248 SER A O 1
ATOM 1555 N N . ALA A 1 207 ? 20.297 9.253 29.962 1.00 19.38 249 ALA A N 1
ATOM 1556 C CA . ALA A 1 207 ? 19.594 9.226 28.678 1.00 21.22 249 ALA A CA 1
ATOM 1557 C C . ALA A 1 207 ? 20.116 8.103 27.790 1.00 18.06 249 ALA A C 1
ATOM 1558 O O . ALA A 1 207 ? 19.368 7.523 27.000 1.00 17.14 249 ALA A O 1
ATOM 1560 N N . ASP A 1 208 ? 21.409 7.814 27.904 1.00 16.89 250 ASP A N 1
ATOM 1561 C CA . ASP A 1 208 ? 22.034 6.817 27.046 1.00 16.52 250 ASP A CA 1
ATOM 1562 C C . ASP A 1 208 ? 21.608 5.400 27.416 1.00 17.01 250 ASP A C 1
ATOM 1563 O O . ASP A 1 208 ? 21.670 4.503 26.577 1.00 17.06 250 ASP A O 1
ATOM 1568 N N . TRP A 1 209 ? 21.198 5.195 28.670 1.00 15.21 251 TRP A N 1
ATOM 1569 C CA . TRP A 1 209 ? 20.735 3.874 29.097 1.00 14.81 251 TRP A CA 1
ATOM 1570 C C . TRP A 1 209 ? 19.346 3.589 28.526 1.00 16.63 251 TRP A C 1
ATOM 1571 O O . TRP A 1 209 ? 19.015 2.434 28.248 1.00 16.83 251 TRP A O 1
ATOM 1582 N N . TRP A 1 210 ? 18.553 4.639 28.324 1.00 15.45 252 TRP A N 1
ATOM 1583 C CA . TRP A 1 210 ? 17.308 4.498 27.561 1.00 17.40 252 TRP A CA 1
ATOM 1584 C C . TRP A 1 210 ? 17.655 4.006 26.163 1.00 18.42 252 TRP A C 1
ATOM 1585 O O . TRP A 1 210 ? 17.087 3.028 25.686 1.00 16.61 252 TRP A O 1
ATOM 1596 N N . SER A 1 211 ? 18.598 4.677 25.505 1.00 16.41 253 SER A N 1
ATOM 1597 C CA . SER A 1 211 ? 18.991 4.301 24.163 1.00 16.90 253 SER A CA 1
ATOM 1598 C C . SER A 1 211 ? 19.520 2.869 24.146 1.00 13.22 253 SER A C 1
ATOM 1599 O O . SER A 1 211 ? 19.264 2.119 23.210 1.00 15.68 253 SER A O 1
ATOM 1602 N N . PHE A 1 212 ? 20.261 2.502 25.188 1.00 14.92 254 PHE A N 1
ATOM 1603 C CA . PHE A 1 212 ? 20.744 1.126 25.343 1.00 12.72 254 PHE A CA 1
ATOM 1604 C C . PHE A 1 212 ? 19.557 0.147 25.341 1.00 15.95 254 PHE A C 1
ATOM 1605 O O . PHE A 1 212 ? 19.601 -0.886 24.661 1.00 15.79 254 PHE A O 1
ATOM 1613 N N . GLY A 1 213 ? 18.498 0.489 26.074 1.00 16.02 255 GLY A N 1
ATOM 1614 C CA . GLY A 1 213 ? 17.271 -0.294 26.045 1.00 17.35 255 GLY A CA 1
ATOM 1615 C C . GLY A 1 213 ? 16.652 -0.371 24.652 1.00 17.42 255 GLY A C 1
ATOM 1616 O O . GLY A 1 213 ? 16.175 -1.429 24.221 1.00 16.57 255 GLY A O 1
ATOM 1617 N N . VAL A 1 214 ? 16.654 0.732 23.911 1.00 16.62 256 VAL A N 1
ATOM 1618 C CA . VAL A 1 214 ? 16.103 0.687 22.556 1.00 15.27 256 VAL A CA 1
ATOM 1619 C C . VAL A 1 214 ? 16.932 -0.264 21.697 1.00 14.93 256 VAL A C 1
ATOM 1620 O O . VAL A 1 214 ? 16.396 -1.059 20.918 1.00 18.42 256 VAL A O 1
ATOM 1624 N N . LEU A 1 215 ? 18.250 -0.191 21.836 1.00 15.71 257 LEU A N 1
ATOM 1625 C CA . LEU A 1 215 ? 19.112 -1.086 21.094 1.00 15.59 257 LEU A CA 1
ATOM 1626 C C . LEU A 1 215 ? 18.779 -2.532 21.431 1.00 17.32 257 LEU A C 1
ATOM 1627 O O . LEU A 1 215 ? 18.691 -3.370 20.539 1.00 17.20 257 LEU A O 1
ATOM 1632 N N . MET A 1 216 ? 18.619 -2.810 22.719 1.00 16.10 258 MET A N 1
ATOM 1633 C CA . MET A 1 216 ? 18.287 -4.153 23.186 1.00 15.63 258 MET A CA 1
ATOM 1634 C C . MET A 1 216 ? 16.952 -4.621 22.618 1.00 17.71 258 MET A C 1
ATOM 1635 O O . MET A 1 216 ? 16.847 -5.746 22.125 1.00 19.91 258 MET A O 1
ATOM 1640 N N . PHE A 1 217 ? 15.945 -3.756 22.694 1.00 16.47 259 PHE A N 1
ATOM 1641 C CA . PHE A 1 217 ? 14.622 -4.075 22.165 1.00 15.93 259 PHE A CA 1
ATOM 1642 C C . PHE A 1 217 ? 14.721 -4.415 20.683 1.00 18.00 259 PHE A C 1
ATOM 1643 O O . PHE A 1 217 ? 14.167 -5.426 20.213 1.00 21.93 259 PHE A O 1
ATOM 1651 N N . GLU A 1 218 ? 15.437 -3.582 19.933 1.00 17.62 260 GLU A N 1
ATOM 1652 C CA . GLU A 1 218 ? 15.589 -3.787 18.495 1.00 20.06 260 GLU A CA 1
ATOM 1653 C C . GLU A 1 218 ? 16.360 -5.072 18.161 1.00 18.89 260 GLU A C 1
ATOM 1654 O O . GLU A 1 218 ? 16.007 -5.787 17.215 1.00 21.72 260 GLU A O 1
ATOM 1660 N N . MET A 1 219 ? 17.400 -5.373 18.933 1.00 18.65 261 MET A N 1
ATOM 1661 C CA . MET A 1 219 ? 18.147 -6.612 18.725 1.00 20.42 261 MET A CA 1
ATOM 1662 C C . MET A 1 219 ? 17.259 -7.832 18.924 1.00 22.39 261 MET A C 1
ATOM 1663 O O . MET A 1 219 ? 17.323 -8.793 18.152 1.00 23.63 261 MET A O 1
ATOM 1668 N N . LEU A 1 220 ? 16.435 -7.787 19.962 1.00 22.41 262 LEU A N 1
ATOM 1669 C CA . LEU A 1 220 ? 15.603 -8.938 20.327 1.00 25.77 262 LEU A CA 1
ATOM 1670 C C . LEU A 1 220 ? 14.409 -9.132 19.394 1.00 27.15 262 LEU A C 1
ATOM 1671 O O . LEU A 1 220 ? 14.012 -10.264 19.123 1.00 29.30 262 LEU A O 1
ATOM 1676 N N . THR A 1 221 ? 13.848 -8.037 18.890 1.00 21.95 263 THR A N 1
ATOM 1677 C CA . THR A 1 221 ? 12.589 -8.104 18.139 1.00 21.72 263 THR A CA 1
ATOM 1678 C C . THR A 1 221 ? 12.713 -7.757 16.660 1.00 25.43 263 THR A C 1
ATOM 1679 O O . THR A 1 221 ? 11.821 -8.068 15.866 1.00 28.21 263 THR A O 1
ATOM 1683 N N . GLY A 1 222 ? 13.794 -7.083 16.289 1.00 25.37 264 GLY A N 1
ATOM 1684 C CA . GLY A 1 222 ? 13.963 -6.610 14.929 1.00 26.24 264 GLY A CA 1
ATOM 1685 C C . GLY A 1 222 ? 13.082 -5.410 14.605 1.00 21.96 264 GLY A C 1
ATOM 1686 O O . GLY A 1 222 ? 12.964 -5.021 13.443 1.00 29.77 264 GLY A O 1
ATOM 1687 N N . THR A 1 223 ? 12.465 -4.837 15.637 1.00 23.50 265 THR A N 1
ATOM 1688 C CA . THR A 1 223 ? 11.620 -3.654 15.509 1.00 24.87 265 THR A CA 1
ATOM 1689 C C . THR A 1 223 ? 12.001 -2.615 16.562 1.00 24.10 265 THR A C 1
ATOM 1690 O O . THR A 1 223 ? 12.679 -2.932 17.537 1.00 25.04 265 THR A O 1
ATOM 1694 N N . LEU A 1 224 ? 11.548 -1.379 16.370 1.00 21.63 266 LEU A N 1
ATOM 1695 C CA . LEU A 1 224 ? 11.779 -0.332 17.356 1.00 24.21 266 LEU A CA 1
ATOM 1696 C C . LEU A 1 224 ? 10.582 -0.186 18.290 1.00 25.45 266 LEU A C 1
ATOM 1697 O O . LEU A 1 224 ? 9.435 -0.342 17.865 1.00 25.61 266 LEU A O 1
ATOM 1702 N N . PRO A 1 225 ? 10.839 0.105 19.569 1.00 23.34 267 PRO A N 1
ATOM 1703 C CA . PRO A 1 225 ? 9.747 0.124 20.548 1.00 22.48 267 PRO A CA 1
ATOM 1704 C C . PRO A 1 225 ? 8.801 1.307 20.382 1.00 26.63 267 PRO A C 1
ATOM 1705 O O . PRO A 1 225 ? 7.610 1.163 20.660 1.00 26.90 267 PRO A O 1
ATOM 1709 N N . PHE A 1 226 ? 9.330 2.453 19.958 1.00 25.16 268 PHE A N 1
ATOM 1710 C CA . PHE A 1 226 ? 8.527 3.652 19.774 1.00 27.76 268 PHE A CA 1
ATOM 1711 C C . PHE A 1 226 ? 8.731 4.190 18.371 1.00 31.24 268 PHE A C 1
ATOM 1712 O O . PHE A 1 226 ? 9.787 4.735 18.046 1.00 30.28 268 PHE A O 1
ATOM 1720 N N . GLN A 1 227 ? 7.711 4.026 17.538 1.00 31.27 269 GLN A N 1
ATOM 1721 C CA . GLN A 1 227 ? 7.831 4.341 16.128 1.00 32.99 269 GLN A CA 1
ATOM 1722 C C . GLN A 1 227 ? 6.499 4.851 15.598 1.00 34.78 269 GLN A C 1
ATOM 1723 O O . GLN A 1 227 ? 5.484 4.158 15.677 1.00 37.14 269 GLN A O 1
ATOM 1729 N N . GLY A 1 228 ? 6.509 6.070 15.073 1.00 37.56 270 GLY A N 1
ATOM 1730 C CA . GLY A 1 228 ? 5.317 6.660 14.495 1.00 44.61 270 GLY A CA 1
ATOM 1731 C C . GLY A 1 228 ? 5.442 6.782 12.989 1.00 45.85 270 GLY A C 1
ATOM 1732 O O . GLY A 1 228 ? 6.405 6.292 12.397 1.00 40.78 270 GLY A O 1
ATOM 1733 N N . LYS A 1 229 ? 4.462 7.435 12.371 1.00 44.10 271 LYS A N 1
ATOM 1734 C CA . LYS A 1 229 ? 4.478 7.666 10.933 1.00 46.76 271 LYS A CA 1
ATOM 1735 C C . LYS A 1 229 ? 5.485 8.752 10.579 1.00 47.67 271 LYS A C 1
ATOM 1736 O O . LYS A 1 229 ? 6.041 8.769 9.482 1.00 51.68 271 LYS A O 1
ATOM 1742 N N . ASP A 1 230 ? 5.714 9.659 11.522 1.00 44.15 272 ASP A N 1
ATOM 1743 C CA . ASP A 1 230 ? 6.643 10.765 11.323 1.00 47.67 272 ASP A CA 1
ATOM 1744 C C . ASP A 1 230 ? 7.301 11.156 12.642 1.00 43.52 272 ASP A C 1
ATOM 1745 O O . ASP A 1 230 ? 6.885 10.700 13.708 1.00 43.76 272 ASP A O 1
ATOM 1750 N N . ARG A 1 231 ? 8.322 12.005 12.568 1.00 45.41 273 ARG A N 1
ATOM 1751 C CA . ARG A 1 231 ? 9.075 12.396 13.755 1.00 44.30 273 ARG A CA 1
ATOM 1752 C C . ARG A 1 231 ? 8.162 12.886 14.871 1.00 45.14 273 ARG A C 1
ATOM 1753 O O . ARG A 1 231 ? 8.318 12.492 16.026 1.00 40.16 273 ARG A O 1
ATOM 1761 N N . LYS A 1 232 ? 7.207 13.745 14.523 1.00 44.80 274 LYS A N 1
ATOM 1762 C CA . LYS A 1 232 ? 6.304 14.318 15.516 1.00 48.77 274 LYS A CA 1
ATOM 1763 C C . LYS A 1 232 ? 5.574 13.242 16.315 1.00 38.90 274 LYS A C 1
ATOM 1764 O O . LYS A 1 232 ? 5.512 13.307 17.543 1.00 41.67 274 LYS A O 1
ATOM 1770 N N . GLU A 1 233 ? 5.025 12.254 15.615 1.00 41.93 275 GLU A N 1
ATOM 1771 C CA . GLU A 1 233 ? 4.274 11.189 16.270 1.00 42.81 275 GLU A CA 1
ATOM 1772 C C . GLU A 1 233 ? 5.174 10.317 17.139 1.00 37.42 275 GLU A C 1
ATOM 1773 O O . GLU A 1 233 ? 4.819 9.986 18.271 1.00 37.67 275 GLU A O 1
ATOM 1779 N N . THR A 1 234 ? 6.329 9.939 16.595 1.00 38.36 276 THR A N 1
ATOM 1780 C CA . THR A 1 234 ? 7.309 9.145 17.335 1.00 36.16 276 THR A CA 1
ATOM 1781 C C . THR A 1 234 ? 7.671 9.847 18.637 1.00 35.07 276 THR A C 1
ATOM 1782 O O . THR A 1 234 ? 7.756 9.213 19.689 1.00 31.45 276 THR A O 1
ATOM 1786 N N . MET A 1 235 ? 7.873 11.161 18.561 1.00 33.65 277 MET A N 1
ATOM 1787 C CA . MET A 1 235 ? 8.173 11.959 19.746 1.00 36.61 277 MET A CA 1
ATOM 1788 C C . MET A 1 235 ? 7.041 11.878 20.766 1.00 37.04 277 MET A C 1
ATOM 1789 O O . MET A 1 235 ? 7.279 11.730 21.969 1.00 35.14 277 MET A O 1
ATOM 1794 N N . THR A 1 236 ? 5.807 11.971 20.282 1.00 37.99 278 THR A N 1
ATOM 1795 C CA . THR A 1 236 ? 4.648 11.862 21.153 1.00 39.43 278 THR A CA 1
ATOM 1796 C C . THR A 1 236 ? 4.652 10.508 21.858 1.00 35.45 278 THR A C 1
ATOM 1797 O O . THR A 1 236 ? 4.390 10.418 23.058 1.00 38.24 278 THR A O 1
ATOM 1801 N N . MET A 1 237 ? 4.966 9.462 21.099 1.00 36.08 279 MET A N 1
ATOM 1802 C CA . MET A 1 237 ? 4.987 8.097 21.617 1.00 32.88 279 MET A CA 1
ATOM 1803 C C . MET A 1 237 ? 6.088 7.864 22.655 1.00 29.69 279 MET A C 1
ATOM 1804 O O . MET A 1 237 ? 5.871 7.191 23.655 1.00 29.35 279 MET A O 1
ATOM 1809 N N . ILE A 1 238 ? 7.271 8.410 22.406 1.00 31.74 280 ILE A N 1
ATOM 1810 C CA . ILE A 1 238 ? 8.363 8.314 23.364 1.00 28.69 280 ILE A CA 1
ATOM 1811 C C . ILE A 1 238 ? 7.960 8.958 24.687 1.00 33.86 280 ILE A C 1
ATOM 1812 O O . ILE A 1 238 ? 8.333 8.493 25.763 1.00 30.98 280 ILE A O 1
ATOM 1817 N N . LEU A 1 239 ? 7.173 10.026 24.604 1.00 33.21 281 LEU A N 1
ATOM 1818 C CA . LEU A 1 239 ? 6.765 10.764 25.793 1.00 35.21 281 LEU A CA 1
ATOM 1819 C C . LEU A 1 239 ? 5.581 10.128 26.520 1.00 38.03 281 LEU A C 1
ATOM 1820 O O . LEU A 1 239 ? 5.515 10.162 27.748 1.00 42.12 281 LEU A O 1
ATOM 1825 N N . LYS A 1 240 ? 4.654 9.543 25.766 1.00 41.97 282 LYS A N 1
ATOM 1826 C CA . LYS A 1 240 ? 3.368 9.134 26.334 1.00 45.83 282 LYS A CA 1
ATOM 1827 C C . LYS A 1 240 ? 2.924 7.709 26.000 1.00 49.85 282 LYS A C 1
ATOM 1828 O O . LYS A 1 240 ? 2.131 7.116 26.734 1.00 53.13 282 LYS A O 1
ATOM 1834 N N . ALA A 1 241 ? 3.423 7.166 24.893 1.00 45.95 283 ALA A N 1
ATOM 1835 C CA . ALA A 1 241 ? 3.033 5.827 24.456 1.00 45.73 283 ALA A CA 1
ATOM 1836 C C . ALA A 1 241 ? 3.348 4.759 25.501 1.00 47.55 283 ALA A C 1
ATOM 1837 O O . ALA A 1 241 ? 4.469 4.678 26.005 1.00 44.09 283 ALA A O 1
ATOM 1839 N N . LYS A 1 242 ? 2.357 3.941 25.835 1.00 51.93 284 LYS A N 1
ATOM 1840 C CA . LYS A 1 242 ? 2.610 2.800 26.704 1.00 50.95 284 LYS A CA 1
ATOM 1841 C C . LYS A 1 242 ? 3.158 1.653 25.859 1.00 49.59 284 LYS A C 1
ATOM 1842 O O . LYS A 1 242 ? 2.507 1.199 24.918 1.00 52.16 284 LYS A O 1
ATOM 1848 N N . LEU A 1 243 ? 4.364 1.199 26.187 1.00 38.41 285 LEU A N 1
ATOM 1849 C CA . LEU A 1 243 ? 5.042 0.178 25.390 1.00 37.09 285 LEU A CA 1
ATOM 1850 C C . LEU A 1 243 ? 4.375 -1.188 25.506 1.00 33.26 285 LEU A C 1
ATOM 1851 O O . LEU A 1 243 ? 4.151 -1.682 26.609 1.00 33.90 285 LEU A O 1
ATOM 1856 N N . GLY A 1 244 ? 4.058 -1.786 24.362 1.00 36.65 286 GLY A N 1
ATOM 1857 C CA . GLY A 1 244 ? 3.534 -3.138 24.327 1.00 31.62 286 GLY A CA 1
ATOM 1858 C C . GLY A 1 244 ? 4.679 -4.129 24.319 1.00 28.78 286 GLY A C 1
ATOM 1859 O O . GLY A 1 244 ? 5.267 -4.387 23.274 1.00 28.14 286 GLY A O 1
ATOM 1860 N N . MET A 1 245 ? 4.998 -4.674 25.490 1.00 30.47 287 MET A N 1
ATOM 1861 C CA . MET A 1 245 ? 6.148 -5.566 25.646 1.00 30.04 287 MET A CA 1
ATOM 1862 C C . MET A 1 245 ? 5.897 -6.933 25.017 1.00 25.22 287 MET A C 1
ATOM 1863 O O . MET A 1 245 ? 4.956 -7.628 25.398 1.00 25.33 287 MET A O 1
ATOM 1868 N N . PRO A 1 246 ? 6.743 -7.331 24.055 1.00 24.67 288 PRO A N 1
ATOM 1869 C CA . PRO A 1 246 ? 6.584 -8.633 23.397 1.00 26.42 288 PRO A CA 1
ATOM 1870 C C . PRO A 1 246 ? 6.626 -9.794 24.390 1.00 25.56 288 PRO A C 1
ATOM 1871 O O . PRO A 1 246 ? 7.619 -9.995 25.099 1.00 24.15 288 PRO A O 1
ATOM 1875 N N . GLN A 1 247 ? 5.540 -10.558 24.436 1.00 24.00 289 GLN A N 1
ATOM 1876 C CA . GLN A 1 247 ? 5.397 -11.645 25.403 1.00 27.05 289 GLN A CA 1
ATOM 1877 C C . GLN A 1 247 ? 6.334 -12.826 25.193 1.00 21.79 289 GLN A C 1
ATOM 1878 O O . GLN A 1 247 ? 6.513 -13.635 26.103 1.00 26.07 289 GLN A O 1
ATOM 1884 N N . PHE A 1 248 ? 6.923 -12.945 24.004 1.00 20.47 290 PHE A N 1
ATOM 1885 C CA . PHE A 1 248 ? 7.850 -14.044 23.770 1.00 22.24 290 PHE A CA 1
ATOM 1886 C C . PHE A 1 248 ? 9.155 -13.841 24.540 1.00 22.48 290 PHE A C 1
ATOM 1887 O O . PHE A 1 248 ? 9.924 -14.780 24.727 1.00 26.73 290 PHE A O 1
ATOM 1895 N N . LEU A 1 249 ? 9.391 -12.609 24.978 1.00 23.28 291 LEU A N 1
ATOM 1896 C CA . LEU A 1 249 ? 10.599 -12.293 25.734 1.00 23.57 291 LEU A CA 1
ATOM 1897 C C . LEU A 1 249 ? 10.566 -12.916 27.129 1.00 23.16 291 LEU A C 1
ATOM 1898 O O . LEU A 1 249 ? 9.513 -12.991 27.766 1.00 24.32 291 LEU A O 1
ATOM 1903 N N . SER A 1 250 ? 11.725 -13.356 27.614 1.00 22.72 292 SER A N 1
ATOM 1904 C CA . SER A 1 250 ? 11.829 -13.932 28.954 1.00 20.73 292 SER A CA 1
ATOM 1905 C C . SER A 1 250 ? 11.477 -12.909 30.035 1.00 21.90 292 SER A C 1
ATOM 1906 O O . SER A 1 250 ? 11.542 -11.706 29.799 1.00 21.15 292 SER A O 1
ATOM 1909 N N . PRO A 1 251 ? 11.116 -13.383 31.236 1.00 22.13 293 PRO A N 1
ATOM 1910 C CA . PRO A 1 251 ? 10.794 -12.445 32.315 1.00 21.47 293 PRO A CA 1
ATOM 1911 C C . PRO A 1 251 ? 11.969 -11.514 32.569 1.00 20.06 293 PRO A C 1
ATOM 1912 O O . PRO A 1 251 ? 11.766 -10.324 32.814 1.00 21.76 293 PRO A O 1
ATOM 1916 N N . GLU A 1 252 ? 13.180 -12.055 32.473 1.00 21.95 294 GLU A N 1
ATOM 1917 C CA . GLU A 1 252 ? 14.386 -11.284 32.767 1.00 19.07 294 GLU A CA 1
ATOM 1918 C C . GLU A 1 252 ? 14.609 -10.203 31.722 1.00 20.91 294 GLU A C 1
ATOM 1919 O O . GLU A 1 252 ? 14.959 -9.079 32.073 1.00 18.11 294 GLU A O 1
ATOM 1925 N N . ALA A 1 253 ? 14.406 -10.542 30.447 1.00 21.49 295 ALA A N 1
ATOM 1926 C CA . ALA A 1 253 ? 14.506 -9.562 29.369 1.00 17.03 295 ALA A CA 1
ATOM 1927 C C . ALA A 1 253 ? 13.453 -8.484 29.561 1.00 19.28 295 ALA A C 1
ATOM 1928 O O . ALA A 1 253 ? 13.747 -7.294 29.459 1.00 18.72 295 ALA A O 1
ATOM 1930 N N . GLN A 1 254 ? 12.223 -8.897 29.863 1.00 19.63 296 GLN A N 1
ATOM 1931 C CA . GLN A 1 254 ? 11.144 -7.937 30.036 1.00 20.65 296 GLN A CA 1
ATOM 1932 C C . GLN A 1 254 ? 11.435 -6.996 31.203 1.00 17.71 296 GLN A C 1
ATOM 1933 O O . GLN A 1 254 ? 11.209 -5.785 31.118 1.00 20.88 296 GLN A O 1
ATOM 1939 N N . SER A 1 255 ? 11.948 -7.556 32.287 1.00 17.72 297 SER A N 1
ATOM 1940 C CA . SER A 1 255 ? 12.285 -6.764 33.457 1.00 19.81 297 SER A CA 1
ATOM 1941 C C . SER A 1 255 ? 13.337 -5.710 33.135 1.00 18.61 297 SER A C 1
ATOM 1942 O O . SER A 1 255 ? 13.196 -4.540 33.492 1.00 19.68 297 SER A O 1
ATOM 1945 N N . LEU A 1 256 ? 14.408 -6.128 32.475 1.00 18.57 298 LEU A N 1
ATOM 1946 C CA . LEU A 1 256 ? 15.469 -5.172 32.149 1.00 18.93 298 LEU A CA 1
ATOM 1947 C C . LEU A 1 256 ? 14.941 -4.047 31.260 1.00 18.84 298 LEU A C 1
ATOM 1948 O O . LEU A 1 256 ? 15.232 -2.866 31.489 1.00 16.97 298 LEU A O 1
ATOM 1953 N N . LEU A 1 257 ? 14.150 -4.404 30.251 1.00 17.64 299 LEU A N 1
ATOM 1954 C CA . LEU A 1 257 ? 13.585 -3.411 29.356 1.00 16.70 299 LEU A CA 1
ATOM 1955 C C . LEU A 1 257 ? 12.676 -2.441 30.113 1.00 18.24 299 LEU A C 1
ATOM 1956 O O . LEU A 1 257 ? 12.752 -1.231 29.915 1.00 20.43 299 LEU A O 1
ATOM 1961 N N . ARG A 1 258 ? 11.813 -2.969 30.980 1.00 17.59 300 ARG A N 1
ATOM 1962 C CA . ARG A 1 258 ? 10.949 -2.092 31.764 1.00 24.29 300 ARG A CA 1
ATOM 1963 C C . ARG A 1 258 ? 11.762 -1.108 32.607 1.00 21.50 300 ARG A C 1
ATOM 1964 O O . ARG A 1 258 ? 11.399 0.064 32.736 1.00 23.83 300 ARG A O 1
ATOM 1972 N N . MET A 1 259 ? 12.854 -1.586 33.195 1.00 20.01 301 MET A N 1
ATOM 1973 C CA A MET A 1 259 ? 13.671 -0.740 34.050 0.61 19.56 301 MET A CA 1
ATOM 1974 C CA B MET A 1 259 ? 13.683 -0.746 34.051 0.39 19.59 301 MET A CA 1
ATOM 1975 C C . MET A 1 259 ? 14.488 0.284 33.258 1.00 19.79 301 MET A C 1
ATOM 1976 O O . MET A 1 259 ? 14.783 1.375 33.757 1.00 19.11 301 MET A O 1
ATOM 1985 N N . LEU A 1 260 ? 14.847 -0.054 32.022 1.00 17.87 302 LEU A N 1
ATOM 1986 C CA . LEU A 1 260 ? 15.545 0.907 31.167 1.00 19.12 302 LEU A CA 1
ATOM 1987 C C . LEU A 1 260 ? 14.596 1.932 30.539 1.00 18.94 302 LEU A C 1
ATOM 1988 O O . LEU A 1 260 ? 15.022 3.004 30.120 1.00 20.05 302 LEU A O 1
ATOM 1993 N N . PHE A 1 261 ? 13.311 1.589 30.447 1.00 19.13 303 PHE A N 1
ATOM 1994 C CA . PHE A 1 261 ? 12.338 2.447 29.778 1.00 20.33 303 PHE A CA 1
ATOM 1995 C C . PHE A 1 261 ? 11.481 3.244 30.761 1.00 23.14 303 PHE A C 1
ATOM 1996 O O . PHE A 1 261 ? 10.387 3.688 30.412 1.00 25.72 303 PHE A O 1
ATOM 2004 N N . LYS A 1 262 ? 11.965 3.413 31.986 1.00 20.44 304 LYS A N 1
ATOM 2005 C CA . LYS A 1 262 ? 11.349 4.367 32.913 1.00 20.10 304 LYS A CA 1
ATOM 2006 C C . LYS A 1 262 ? 11.465 5.779 32.325 1.00 23.10 304 LYS A C 1
ATOM 2007 O O . LYS A 1 262 ? 12.553 6.224 31.957 1.00 25.67 304 LYS A O 1
ATOM 2013 N N . ARG A 1 263 ? 10.341 6.479 32.205 1.00 24.43 305 ARG A N 1
ATOM 2014 C CA . ARG A 1 263 ? 10.366 7.812 31.614 1.00 27.80 305 ARG A CA 1
ATOM 2015 C C . ARG A 1 263 ? 11.039 8.857 32.501 1.00 22.56 305 ARG A C 1
ATOM 2016 O O . ARG A 1 263 ? 11.650 9.800 31.996 1.00 26.36 305 ARG A O 1
ATOM 2024 N N . ASN A 1 264 ? 10.927 8.693 33.813 1.00 25.36 306 ASN A N 1
ATOM 2025 C CA . ASN A 1 264 ? 11.643 9.569 34.729 1.00 23.20 306 ASN A CA 1
ATOM 2026 C C . ASN A 1 264 ? 13.078 9.078 34.872 1.00 21.76 306 ASN A C 1
ATOM 2027 O O . ASN A 1 264 ? 13.312 8.005 35.413 1.00 24.15 306 ASN A O 1
ATOM 2032 N N . PRO A 1 265 ? 14.038 9.850 34.351 1.00 23.53 307 PRO A N 1
ATOM 2033 C CA . PRO A 1 265 ? 15.416 9.348 34.365 1.00 23.27 307 PRO A CA 1
ATOM 2034 C C . PRO A 1 265 ? 15.914 9.006 35.766 1.00 30.22 307 PRO A C 1
ATOM 2035 O O . PRO A 1 265 ? 16.777 8.140 35.901 1.00 26.03 307 PRO A O 1
ATOM 2039 N N . ALA A 1 266 ? 15.378 9.659 36.795 1.00 26.52 308 ALA A N 1
ATOM 2040 C CA . ALA A 1 266 ? 15.799 9.368 38.165 1.00 30.16 308 ALA A CA 1
ATOM 2041 C C . ALA A 1 266 ? 15.461 7.941 38.600 1.00 25.43 308 ALA A C 1
ATOM 2042 O O . ALA A 1 266 ? 16.089 7.402 39.511 1.00 30.47 308 ALA A O 1
ATOM 2044 N N . ASN A 1 267 ? 14.474 7.336 37.946 1.00 28.30 309 ASN A N 1
ATOM 2045 C CA . ASN A 1 267 ? 14.028 5.990 38.292 1.00 25.73 309 ASN A CA 1
ATOM 2046 C C . ASN A 1 267 ? 14.576 4.911 37.362 1.00 21.86 309 ASN A C 1
ATOM 2047 O O . ASN A 1 267 ? 14.325 3.721 37.565 1.00 24.50 309 ASN A O 1
ATOM 2052 N N . ARG A 1 268 ? 15.313 5.343 36.347 1.00 19.91 310 ARG A N 1
ATOM 2053 C CA . ARG A 1 268 ? 15.787 4.461 35.288 1.00 15.93 310 ARG A CA 1
ATOM 2054 C C . ARG A 1 268 ? 16.995 3.651 35.738 1.00 20.79 310 ARG A C 1
ATOM 2055 O O . ARG A 1 268 ? 17.865 4.163 36.444 1.00 19.64 310 ARG A O 1
ATOM 2063 N N . LEU A 1 269 ? 17.047 2.382 35.337 1.00 19.50 311 LEU A N 1
ATOM 2064 C CA . LEU A 1 269 ? 18.184 1.533 35.677 1.00 17.84 311 LEU A CA 1
ATOM 2065 C C . LEU A 1 269 ? 19.428 2.162 35.051 1.00 17.18 311 LEU A C 1
ATOM 2066 O O . LEU A 1 269 ? 19.398 2.594 33.903 1.00 17.65 311 LEU A O 1
ATOM 2071 N N . GLY A 1 270 ? 20.503 2.234 35.832 1.00 16.56 312 GLY A N 1
ATOM 2072 C CA . GLY A 1 270 ? 21.741 2.852 35.388 1.00 16.02 312 GLY A CA 1
ATOM 2073 C C . GLY A 1 270 ? 21.873 4.307 35.804 1.00 18.39 312 GLY A C 1
ATOM 2074 O O . GLY A 1 270 ? 22.935 4.906 35.640 1.00 17.87 312 GLY A O 1
ATOM 2075 N N . ALA A 1 271 ? 20.808 4.879 36.354 1.00 16.92 313 ALA A N 1
ATOM 2076 C CA . ALA A 1 271 ? 20.826 6.284 36.758 1.00 18.80 313 ALA A CA 1
ATOM 2077 C C . ALA A 1 271 ? 21.367 6.516 38.170 1.00 17.17 313 ALA A C 1
ATOM 2078 O O . ALA A 1 271 ? 21.721 7.648 38.512 1.00 19.60 313 ALA A O 1
ATOM 2080 N N . GLY A 1 272 ? 21.391 5.468 38.995 1.00 16.49 314 GLY A N 1
ATOM 2081 C CA . GLY A 1 272 ? 21.878 5.584 40.367 1.00 17.18 314 GLY A CA 1
ATOM 2082 C C . GLY A 1 272 ? 23.380 5.816 40.459 1.00 16.31 314 GLY A C 1
ATOM 2083 O O . GLY A 1 272 ? 24.069 5.783 39.458 1.00 16.83 314 GLY A O 1
ATOM 2084 N N . PRO A 1 273 ? 23.898 6.037 41.678 1.00 15.32 315 PRO A N 1
ATOM 2085 C CA . PRO A 1 273 ? 25.334 6.293 41.841 1.00 13.70 315 PRO A CA 1
ATOM 2086 C C . PRO A 1 273 ? 26.198 5.176 41.265 1.00 13.56 315 PRO A C 1
ATOM 2087 O O . PRO A 1 273 ? 27.277 5.448 40.750 1.00 14.89 315 PRO A O 1
ATOM 2091 N N . ASP A 1 274 ? 25.723 3.937 41.339 1.00 14.54 316 ASP A N 1
ATOM 2092 C CA . ASP A 1 274 ? 26.508 2.818 40.814 1.00 13.89 316 ASP A CA 1
ATOM 2093 C C . ASP A 1 274 ? 26.417 2.685 39.293 1.00 13.09 316 ASP A C 1
ATOM 2094 O O . ASP A 1 274 ? 27.120 1.866 38.712 1.00 14.77 316 ASP A O 1
ATOM 2099 N N . GLY A 1 275 ? 25.571 3.496 38.653 1.00 12.85 317 GLY A N 1
ATOM 2100 C CA . GLY A 1 275 ? 25.526 3.543 37.200 1.00 13.51 317 GLY A CA 1
ATOM 2101 C C . GLY A 1 275 ? 25.407 2.184 36.531 1.00 11.56 317 GLY A C 1
ATOM 2102 O O . GLY A 1 275 ? 24.470 1.433 36.790 1.00 14.66 317 GLY A O 1
ATOM 2103 N N . VAL A 1 276 ? 26.366 1.861 35.669 1.00 13.30 318 VAL A N 1
ATOM 2104 C CA . VAL A 1 276 ? 26.315 0.627 34.900 1.00 11.73 318 VAL A CA 1
ATOM 2105 C C . VAL A 1 276 ? 26.244 -0.623 35.767 1.00 11.76 318 VAL A C 1
ATOM 2106 O O . VAL A 1 276 ? 25.763 -1.653 35.300 1.00 11.87 318 VAL A O 1
ATOM 2110 N N . GLU A 1 277 ? 26.683 -0.548 37.023 1.00 12.62 319 GLU A N 1
ATOM 2111 C CA . GLU A 1 277 ? 26.661 -1.737 37.855 1.00 12.08 319 GLU A CA 1
ATOM 2112 C C . GLU A 1 277 ? 25.207 -2.178 38.090 1.00 11.91 319 GLU A C 1
ATOM 2113 O O . GLU A 1 277 ? 24.933 -3.365 38.305 1.00 13.83 319 GLU A O 1
ATOM 2119 N N . GLU A 1 278 ? 24.279 -1.222 38.039 1.00 13.07 320 GLU A N 1
ATOM 2120 C CA . GLU A 1 278 ? 22.855 -1.543 38.203 1.00 15.63 320 GLU A CA 1
ATOM 2121 C C . GLU A 1 278 ? 22.397 -2.444 37.074 1.00 15.49 320 GLU A C 1
ATOM 2122 O O . GLU A 1 278 ? 21.558 -3.340 37.271 1.00 20.63 320 GLU A O 1
ATOM 2128 N N . ILE A 1 279 ? 22.964 -2.231 35.892 1.00 12.40 321 ILE A N 1
ATOM 2129 C CA . ILE A 1 279 ? 22.685 -3.074 34.736 1.00 15.20 321 ILE A CA 1
ATOM 2130 C C . ILE A 1 279 ? 23.451 -4.403 34.809 1.00 15.73 321 ILE A C 1
ATOM 2131 O O . ILE A 1 279 ? 22.886 -5.472 34.565 1.00 14.56 321 ILE A O 1
ATOM 2136 N N . LYS A 1 280 ? 24.729 -4.342 35.171 1.00 12.99 322 LYS A N 1
ATOM 2137 C CA . LYS A 1 280 ? 25.558 -5.540 35.227 1.00 12.80 322 LYS A CA 1
ATOM 2138 C C . LYS A 1 280 ? 25.021 -6.548 36.242 1.00 13.69 322 LYS A C 1
ATOM 2139 O O . LYS A 1 280 ? 25.253 -7.748 36.099 1.00 15.80 322 LYS A O 1
ATOM 2145 N N . ARG A 1 281 ? 24.344 -6.040 37.275 1.00 13.00 323 ARG A N 1
ATOM 2146 C CA . ARG A 1 281 ? 23.806 -6.867 38.372 1.00 12.34 323 ARG A CA 1
ATOM 2147 C C . ARG A 1 281 ? 22.433 -7.430 38.040 1.00 13.09 323 ARG A C 1
ATOM 2148 O O . ARG A 1 281 ? 21.900 -8.279 38.770 1.00 16.25 323 ARG A O 1
ATOM 2156 N N . HIS A 1 282 ? 21.852 -6.975 36.942 1.00 15.49 324 HIS A N 1
ATOM 2157 C CA . HIS A 1 282 ? 20.503 -7.413 36.601 1.00 13.62 324 HIS A CA 1
ATOM 2158 C C . HIS A 1 282 ? 20.469 -8.887 36.228 1.00 15.51 324 HIS A C 1
ATOM 2159 O O . HIS A 1 282 ? 21.417 -9.422 35.651 1.00 14.64 324 HIS A O 1
ATOM 2166 N N . SER A 1 283 ? 19.366 -9.560 36.544 1.00 15.82 325 SER A N 1
ATOM 2167 C CA . SER A 1 283 ? 19.286 -10.992 36.268 1.00 19.59 325 SER A CA 1
ATOM 2168 C C . SER A 1 283 ? 19.486 -11.367 34.792 1.00 16.02 325 SER A C 1
ATOM 2169 O O . SER A 1 283 ? 19.994 -12.448 34.484 1.00 17.84 325 SER A O 1
ATOM 2172 N N . PHE A 1 284 ? 19.106 -10.478 33.884 1.00 15.14 326 PHE A N 1
ATOM 2173 C CA . PHE A 1 284 ? 19.317 -10.743 32.465 1.00 15.83 326 PHE A CA 1
ATOM 2174 C C . PHE A 1 284 ? 20.790 -11.079 32.179 1.00 14.78 326 PHE A C 1
ATOM 2175 O O . PHE A 1 284 ? 21.094 -11.928 31.339 1.00 16.83 326 PHE A O 1
ATOM 2183 N N . PHE A 1 285 ? 21.707 -10.421 32.892 1.00 16.01 327 PHE A N 1
ATOM 2184 C CA . PHE A 1 285 ? 23.145 -10.617 32.664 1.00 16.14 327 PHE A CA 1
ATOM 2185 C C . PHE A 1 285 ? 23.828 -11.582 33.634 1.00 15.64 327 PHE A C 1
ATOM 2186 O O . PHE A 1 285 ? 25.063 -11.641 33.717 1.00 16.25 327 PHE A O 1
ATOM 2194 N N . SER A 1 286 ? 23.041 -12.363 34.373 1.00 17.18 328 SER A N 1
ATOM 2195 C CA . SER A 1 286 ? 23.615 -13.175 35.446 1.00 17.00 328 SER A CA 1
ATOM 2196 C C . SER A 1 286 ? 24.700 -14.154 35.003 1.00 14.75 328 SER A C 1
ATOM 2197 O O . SER A 1 286 ? 25.571 -14.493 35.792 1.00 19.01 328 SER A O 1
ATOM 2200 N N . THR A 1 287 ? 24.658 -14.574 33.738 1.00 17.13 329 THR A N 1
ATOM 2201 C CA . THR A 1 287 ? 25.622 -15.544 33.222 1.00 17.56 329 THR A CA 1
ATOM 2202 C C . THR A 1 287 ? 26.941 -14.900 32.791 1.00 20.28 329 THR A C 1
ATOM 2203 O O . THR A 1 287 ? 27.908 -15.599 32.492 1.00 19.40 329 THR A O 1
ATOM 2207 N N . ILE A 1 288 ? 26.981 -13.570 32.745 1.00 14.70 330 ILE A N 1
ATOM 2208 C CA . ILE A 1 288 ? 28.194 -12.905 32.262 1.00 14.71 330 ILE A CA 1
ATOM 2209 C C . ILE A 1 288 ? 29.289 -12.771 33.317 1.00 15.05 330 ILE A C 1
ATOM 2210 O O . ILE A 1 288 ? 29.050 -12.261 34.407 1.00 14.41 330 ILE A O 1
ATOM 2215 N N . ASP A 1 289 ? 30.488 -13.228 32.962 1.00 14.31 331 ASP A N 1
ATOM 2216 C CA . ASP A 1 289 ? 31.700 -12.990 33.731 1.00 13.42 331 ASP A CA 1
ATOM 2217 C C . ASP A 1 289 ? 32.330 -11.729 33.156 1.00 15.19 331 ASP A C 1
ATOM 2218 O O . ASP A 1 289 ? 32.917 -11.757 32.063 1.00 14.45 331 ASP A O 1
ATOM 2223 N N . TRP A 1 290 ? 32.202 -10.621 33.887 1.00 12.73 332 TRP A N 1
ATOM 2224 C CA . TRP A 1 290 ? 32.584 -9.319 33.337 1.00 13.81 332 TRP A CA 1
ATOM 2225 C C . TRP A 1 290 ? 34.086 -9.177 33.177 1.00 13.47 332 TRP A C 1
ATOM 2226 O O . TRP A 1 290 ? 34.539 -8.439 32.297 1.00 13.07 332 TRP A O 1
ATOM 2237 N N . ASN A 1 291 ? 34.858 -9.879 34.000 1.00 15.71 333 ASN A N 1
ATOM 2238 C CA . ASN A 1 291 ? 36.308 -9.806 33.863 1.00 14.62 333 ASN A CA 1
ATOM 2239 C C . ASN A 1 291 ? 36.778 -10.578 32.635 1.00 15.65 333 ASN A C 1
ATOM 2240 O O . ASN A 1 291 ? 37.590 -10.070 31.862 1.00 14.94 333 ASN A O 1
ATOM 2245 N N . LYS A 1 292 ? 36.238 -11.782 32.443 1.00 15.32 334 LYS A N 1
ATOM 2246 C CA . LYS A 1 292 ? 36.536 -12.568 31.241 1.00 14.75 334 LYS A CA 1
ATOM 2247 C C . LYS A 1 292 ? 36.094 -11.817 29.999 1.00 15.68 334 LYS A C 1
ATOM 2248 O O . LYS A 1 292 ? 36.802 -11.794 28.991 1.00 15.80 334 LYS A O 1
ATOM 2254 N N . LEU A 1 293 ? 34.923 -11.196 30.067 1.00 12.91 335 LEU A N 1
ATOM 2255 C CA . LEU A 1 293 ? 34.435 -10.399 28.953 1.00 12.05 335 LEU A CA 1
ATOM 2256 C C . LEU A 1 293 ? 35.411 -9.277 28.589 1.00 15.90 335 LEU A C 1
ATOM 2257 O O . LEU A 1 293 ? 35.765 -9.097 27.430 1.00 15.78 335 LEU A O 1
ATOM 2262 N N . TYR A 1 294 ? 35.826 -8.512 29.587 1.00 15.02 336 TYR A N 1
ATOM 2263 C CA . TYR A 1 294 ? 36.745 -7.409 29.350 1.00 13.75 336 TYR A CA 1
ATOM 2264 C C . TYR A 1 294 ? 38.068 -7.881 28.739 1.00 15.53 336 TYR A C 1
ATOM 2265 O O . TYR A 1 294 ? 38.652 -7.190 27.895 1.00 14.89 336 TYR A O 1
ATOM 2274 N N . ARG A 1 295 ? 38.522 -9.056 29.151 1.00 15.52 337 ARG A N 1
ATOM 2275 C CA . ARG A 1 295 ? 39.746 -9.651 28.617 1.00 16.30 337 ARG A CA 1
ATOM 2276 C C . ARG A 1 295 ? 39.567 -10.244 27.206 1.00 16.12 337 ARG A C 1
ATOM 2277 O O . ARG A 1 295 ? 40.514 -10.784 26.644 1.00 20.01 337 ARG A O 1
ATOM 2285 N N . ARG A 1 296 ? 38.367 -10.140 26.636 1.00 14.71 338 ARG A N 1
ATOM 2286 C CA . ARG A 1 296 ? 38.078 -10.667 25.292 1.00 16.42 338 ARG A CA 1
ATOM 2287 C C . ARG A 1 296 ? 38.230 -12.180 25.229 1.00 18.97 338 ARG A C 1
ATOM 2288 O O . ARG A 1 296 ? 38.629 -12.732 24.200 1.00 22.35 338 ARG A O 1
ATOM 2296 N N . GLU A 1 297 ? 37.882 -12.834 26.334 1.00 16.11 339 GLU A N 1
ATOM 2297 C CA . GLU A 1 297 ? 38.012 -14.282 26.476 1.00 15.88 339 GLU A CA 1
ATOM 2298 C C . GLU A 1 297 ? 36.678 -15.001 26.311 1.00 19.72 339 GLU A C 1
ATOM 2299 O O . GLU A 1 297 ? 36.601 -16.218 26.495 1.00 24.08 339 GLU A O 1
ATOM 2305 N N . ILE A 1 298 ? 35.635 -14.263 25.949 1.00 16.99 340 ILE A N 1
ATOM 2306 C CA . ILE A 1 298 ? 34.345 -14.853 25.603 1.00 17.38 340 ILE A CA 1
ATOM 2307 C C . ILE A 1 298 ? 34.117 -14.694 24.097 1.00 17.92 340 ILE A C 1
ATOM 2308 O O . ILE A 1 298 ? 34.276 -13.603 23.559 1.00 17.92 340 ILE A O 1
ATOM 2313 N N . HIS A 1 299 ? 33.771 -15.779 23.413 1.00 17.20 341 HIS A N 1
ATOM 2314 C CA . HIS A 1 299 ? 33.617 -15.735 21.958 1.00 16.73 341 HIS A CA 1
ATOM 2315 C C . HIS A 1 299 ? 32.253 -15.225 21.524 1.00 15.78 341 HIS A C 1
ATOM 2316 O O . HIS A 1 299 ? 31.234 -15.606 22.103 1.00 20.93 341 HIS A O 1
ATOM 2323 N N . PRO A 1 300 ? 32.225 -14.380 20.481 1.00 15.68 342 PRO A N 1
ATOM 2324 C CA . PRO A 1 300 ? 30.960 -13.844 19.963 1.00 16.92 342 PRO A CA 1
ATOM 2325 C C . PRO A 1 300 ? 30.089 -14.946 19.366 1.00 17.45 342 PRO A C 1
ATOM 2326 O O . PRO A 1 300 ? 30.613 -15.939 18.872 1.00 21.65 342 PRO A O 1
ATOM 2330 N N . PRO A 1 301 ? 28.766 -14.768 19.411 1.00 17.33 343 PRO A N 1
ATOM 2331 C CA . PRO A 1 301 ? 27.814 -15.709 18.808 1.00 17.54 343 PRO A CA 1
ATOM 2332 C C . PRO A 1 301 ? 28.053 -15.872 17.303 1.00 20.88 343 PRO A C 1
ATOM 2333 O O . PRO A 1 301 ? 27.796 -16.950 16.756 1.00 21.04 343 PRO A O 1
ATOM 2337 N N . PHE A 1 302 ? 28.535 -14.815 16.650 1.00 18.75 344 PHE A N 1
ATOM 2338 C CA . PHE A 1 302 ? 28.755 -14.831 15.206 1.00 21.52 344 PHE A CA 1
ATOM 2339 C C . PHE A 1 302 ? 30.176 -14.397 14.907 1.00 22.47 344 PHE A C 1
ATOM 2340 O O . PHE A 1 302 ? 30.662 -13.406 15.447 1.00 23.10 344 PHE A O 1
ATOM 2348 N N . LYS A 1 303 ? 30.853 -15.172 14.073 1.00 26.87 345 LYS A N 1
ATOM 2349 C CA . LYS A 1 303 ? 32.239 -14.897 13.727 1.00 28.17 345 LYS A CA 1
ATOM 2350 C C . LYS A 1 303 ? 32.271 -14.496 12.262 1.00 38.11 345 LYS A C 1
ATOM 2351 O O . LYS A 1 303 ? 31.783 -15.230 11.404 1.00 41.52 345 LYS A O 1
ATOM 2357 N N . PRO A 1 304 ? 32.824 -13.313 11.970 1.00 36.61 346 PRO A N 1
ATOM 2358 C CA . PRO A 1 304 ? 32.845 -12.840 10.581 1.00 46.17 346 PRO A CA 1
ATOM 2359 C C . PRO A 1 304 ? 33.753 -13.704 9.711 1.00 45.71 346 PRO A C 1
ATOM 2360 O O . PRO A 1 304 ? 34.782 -14.209 10.170 1.00 44.87 346 PRO A O 1
#